Protein AF-A0A098R1D7-F1 (afdb_monomer_lite)

Foldseek 3Di:
DDDPVVVVVLVVDDPVRNVVVCCVCCVVPVVDDPVVPPPLDPVCDVVNLVVVLVVVLVVDDPVVVVVLVVVVVVDPDDSSVVSVVVLVVVLQVLLCPFPDRQDDPPALWGDVVVVLLVVVLVVLCVLLLLLLCQCVVDVVLVVVLLVQLCLVPPVPPPPDLCSQPPPVRLVVQCVVPVDPVSSVVSSVVSVVVVVVVDDVVSVVVSCLQCLLSVLLNLVSPQPSQVLQVQQVDHPVPDPDPDGDPGHIHRCVVCVSSVLSNLSSLVSNLCSVVSAFRDLSSVLSSVQVVVVVVVPDPDDDDHNVCSVVDPPVSSVVSRVSSVVSSVSSVVVCVSSVSVQQVPDPDSRRPDDD

Sequence (352 aa):
MKRSTLDELSLALSPQERTALLEKIRKSLSVHNTDRQEIYHRIQEEGQKKDIVAQEIRKMGFWERFILWIRNIFSTKTQEEIASEILVRRSLRKLRSSSHPVLERDTEFLTTFFAEEVFTLYKKLIVPNEAVLFFWEKPENLRRAVEFVMAGKVPEAKSSLFRFIQFDQLVELYGIHESRTVLKEKILNEVSTYLQTIPNEVFSFIEEGILPLYFMKKLSQFPFTSFFSLFRVDLDDYQEQSVPDFKPVSLAQALEYIEHLAYALYSASKTRECGTVHSELLSFYLVTNTELLLQEEDVPGHPDEIASVPKEQLEALNRAFTQTADHIEGFLTRYRWRTCCGLGTMIPSIDL

Radius of gyration: 26.78 Å; chains: 1; bounding box: 70×51×68 Å

pLDDT: mean 74.02, std 17.51, range [26.42, 94.5]

Structure (mmCIF, N/CA/C/O backbone):
data_AF-A0A098R1D7-F1
#
_entry.id   AF-A0A098R1D7-F1
#
loop_
_atom_site.group_PDB
_atom_site.id
_atom_site.type_symbol
_atom_site.label_atom_id
_atom_site.label_alt_id
_atom_site.label_comp_id
_atom_site.label_asym_id
_atom_site.label_entity_id
_atom_site.label_seq_id
_atom_site.pdbx_PDB_ins_code
_atom_site.Cartn_x
_atom_site.Cartn_y
_atom_site.Cartn_z
_atom_site.occupancy
_atom_site.B_iso_or_equiv
_atom_site.auth_seq_id
_atom_site.auth_comp_id
_atom_site.auth_asym_id
_atom_site.auth_atom_id
_atom_site.pdbx_PDB_model_num
ATOM 1 N N . MET A 1 1 ? -39.102 6.584 8.082 1.00 35.34 1 MET A N 1
ATOM 2 C CA . MET A 1 1 ? -37.825 7.267 7.775 1.00 35.34 1 MET A CA 1
ATOM 3 C C . MET A 1 1 ? -37.425 8.130 8.964 1.00 35.34 1 MET A C 1
ATOM 5 O O . MET A 1 1 ? -37.955 9.223 9.117 1.00 35.34 1 MET A O 1
ATOM 9 N N . LYS A 1 2 ? -36.567 7.617 9.854 1.00 35.06 2 LYS A N 1
ATOM 10 C CA . LYS A 1 2 ? -35.997 8.398 10.961 1.00 35.06 2 LYS A CA 1
ATOM 11 C C . LYS A 1 2 ? -34.799 9.174 10.411 1.00 35.06 2 LYS A C 1
ATOM 13 O O . LYS A 1 2 ? -33.857 8.557 9.929 1.00 35.06 2 LYS A O 1
ATOM 18 N N . ARG A 1 3 ? -34.871 10.506 10.427 1.00 37.03 3 ARG A N 1
ATOM 19 C CA . ARG A 1 3 ? -33.714 11.368 10.152 1.00 37.03 3 ARG A CA 1
ATOM 20 C C . ARG A 1 3 ? -32.700 11.170 11.277 1.00 37.03 3 ARG A C 1
ATOM 22 O O . ARG A 1 3 ? -33.091 11.091 12.440 1.00 37.03 3 ARG A O 1
ATOM 29 N N . SER A 1 4 ? -31.428 11.029 10.923 1.00 42.94 4 SER A N 1
ATOM 30 C CA . SER A 1 4 ? -30.348 10.885 11.896 1.00 42.94 4 SER A CA 1
ATOM 31 C C . SER A 1 4 ? -30.250 12.165 12.728 1.00 42.94 4 SER A C 1
ATOM 33 O O . SER A 1 4 ? -30.222 13.265 12.181 1.00 42.94 4 SER A O 1
ATOM 35 N N . THR A 1 5 ? -30.188 12.040 14.051 1.00 48.84 5 THR A N 1
ATOM 36 C CA . THR A 1 5 ? -30.050 13.158 15.005 1.00 48.84 5 THR A CA 1
ATOM 37 C C . THR A 1 5 ? -28.778 13.986 14.773 1.00 48.84 5 THR A C 1
ATOM 39 O O . THR A 1 5 ? -28.699 15.145 15.177 1.00 48.84 5 THR A O 1
ATOM 42 N N . LEU A 1 6 ? -27.805 13.424 14.051 1.00 39.91 6 LEU A N 1
ATOM 43 C CA . LEU A 1 6 ? -26.604 14.101 13.564 1.00 39.91 6 LEU A CA 1
ATOM 44 C C . LEU A 1 6 ? -26.896 15.127 12.453 1.00 39.91 6 LEU A C 1
ATOM 46 O O . LEU A 1 6 ? -26.270 16.187 12.431 1.00 39.91 6 LEU A O 1
ATOM 50 N N . ASP A 1 7 ? -27.884 14.872 11.588 1.00 44.12 7 ASP A N 1
ATOM 51 C CA . ASP A 1 7 ? -28.288 15.816 10.537 1.00 44.12 7 ASP A CA 1
ATOM 52 C C . ASP A 1 7 ? -28.987 17.041 11.133 1.00 44.12 7 ASP A C 1
ATOM 54 O O . ASP A 1 7 ? -28.731 18.171 10.712 1.00 44.12 7 ASP A O 1
ATOM 58 N N . GLU A 1 8 ? -29.802 16.846 12.172 1.00 51.41 8 GLU A N 1
ATOM 59 C CA . GLU A 1 8 ? -30.455 17.942 12.899 1.00 51.41 8 GLU A CA 1
ATOM 60 C C . GLU A 1 8 ? -29.453 18.787 13.705 1.00 51.41 8 GLU A C 1
ATOM 62 O O . GLU A 1 8 ? -29.604 20.006 13.802 1.00 51.41 8 GLU A O 1
ATOM 67 N N . LEU A 1 9 ? -28.374 18.175 14.207 1.00 44.91 9 LEU A N 1
ATOM 68 C CA . LEU A 1 9 ? -27.268 18.885 14.859 1.00 44.91 9 LEU A CA 1
ATOM 69 C C . LEU A 1 9 ? -26.391 19.657 13.860 1.00 44.91 9 LEU A C 1
ATOM 71 O O . LEU A 1 9 ? -25.915 20.746 14.184 1.00 44.91 9 LEU A O 1
ATOM 75 N N . SER A 1 10 ? -26.236 19.154 12.631 1.00 43.09 10 SER A N 1
ATOM 76 C CA . SER A 1 10 ? -25.489 19.836 11.561 1.00 43.09 10 SER A CA 1
ATOM 77 C C . SER A 1 10 ? -26.173 21.121 11.063 1.00 43.09 10 SER A C 1
ATOM 79 O O . SER A 1 10 ? -25.509 22.043 10.581 1.00 43.09 10 SER A O 1
ATOM 81 N N . LEU A 1 11 ? -27.499 21.203 11.224 1.00 48.66 11 LEU A N 1
ATOM 82 C CA . LEU A 1 11 ? -28.324 22.366 10.885 1.00 48.66 11 LEU A CA 1
ATOM 83 C C . LEU A 1 11 ? -28.317 23.452 11.977 1.00 48.66 11 LEU A C 1
ATOM 85 O O . LEU A 1 11 ? -28.706 24.584 11.704 1.00 48.66 11 LEU A O 1
ATOM 89 N N . ALA A 1 12 ? -27.855 23.134 13.192 1.00 52.59 12 ALA A N 1
ATOM 90 C CA . ALA A 1 12 ? -27.858 24.023 14.361 1.00 52.59 12 ALA A CA 1
ATOM 91 C C . ALA A 1 12 ? -26.485 24.659 14.676 1.00 52.59 12 ALA A C 1
ATOM 93 O O . ALA A 1 12 ? -26.264 25.142 15.794 1.00 52.59 12 ALA A O 1
ATOM 94 N N . LEU A 1 13 ? -25.556 24.614 13.719 1.00 44.59 13 LEU A N 1
ATOM 95 C CA . LEU A 1 13 ? -24.270 25.314 13.745 1.00 44.59 13 LEU A CA 1
ATOM 96 C C . LEU A 1 13 ? -24.412 26.665 13.037 1.00 44.59 13 LEU A C 1
ATOM 98 O O . LEU A 1 13 ? -25.093 26.755 12.012 1.00 44.59 13 LEU A O 1
ATOM 102 N N . SER A 1 14 ? -23.749 27.709 13.543 1.00 61.72 14 SER A N 1
ATOM 103 C CA . SER A 1 14 ? -23.641 28.955 12.779 1.00 61.72 14 SER A CA 1
ATOM 104 C C . SER A 1 14 ? -22.884 28.692 11.464 1.00 61.72 14 SER A C 1
ATOM 106 O O . SER A 1 14 ? -22.051 27.780 11.407 1.00 61.72 14 SER A O 1
ATOM 108 N N . PRO A 1 15 ? -23.130 29.463 10.386 1.00 56.12 15 PRO A N 1
ATOM 109 C CA . PRO A 1 15 ? -22.469 29.236 9.100 1.00 56.12 15 PRO A CA 1
ATOM 110 C C . PRO A 1 15 ? -20.941 29.214 9.225 1.00 56.12 15 PRO A C 1
ATOM 112 O O . PRO A 1 15 ? -20.292 28.395 8.584 1.00 56.12 15 PRO A O 1
ATOM 115 N N . GLN A 1 16 ? -20.391 30.056 10.108 1.00 64.00 16 GLN A N 1
ATOM 116 C CA . GLN A 1 16 ? -18.955 30.183 10.360 1.00 64.00 16 GLN A CA 1
ATOM 117 C C . GLN A 1 16 ? -18.369 28.988 11.123 1.00 64.00 16 GLN A C 1
ATOM 119 O O . GLN A 1 16 ? -17.307 28.487 10.756 1.00 64.00 16 GLN A O 1
ATOM 124 N N . GLU A 1 17 ? -19.059 28.480 12.147 1.00 54.62 17 GLU A N 1
ATOM 125 C CA . GLU A 1 17 ? -18.624 27.282 12.879 1.00 54.62 17 GLU A CA 1
ATOM 126 C C . GLU A 1 17 ? -18.751 26.035 12.012 1.00 54.62 17 GLU A C 1
ATOM 128 O O . GLU A 1 17 ? -17.869 25.183 12.031 1.00 54.62 17 GLU A O 1
ATOM 133 N N . ARG A 1 18 ? -19.800 25.952 11.185 1.00 59.16 18 ARG A N 1
ATOM 134 C CA . ARG A 1 18 ? -19.950 24.882 10.199 1.00 59.16 18 ARG A CA 1
ATOM 135 C C . ARG A 1 18 ? -18.804 24.910 9.194 1.00 59.16 18 ARG A C 1
ATOM 137 O O . ARG A 1 18 ? -18.238 23.858 8.930 1.00 59.16 18 ARG A O 1
ATOM 144 N N . THR A 1 19 ? -18.415 26.079 8.679 1.00 63.84 19 THR A N 1
ATOM 145 C CA . THR A 1 19 ? -17.261 26.190 7.774 1.00 63.84 19 THR A CA 1
ATOM 146 C C . THR A 1 19 ? -15.940 25.906 8.469 1.00 63.84 19 THR A C 1
ATOM 148 O O . THR A 1 19 ? -15.116 25.245 7.863 1.00 63.84 19 THR A O 1
ATOM 151 N N . ALA A 1 20 ? -15.744 26.320 9.724 1.00 64.62 20 ALA A N 1
ATOM 152 C CA . ALA A 1 20 ? -14.497 26.104 10.461 1.00 64.62 20 ALA A CA 1
ATOM 153 C C . ALA A 1 20 ? -14.324 24.647 10.915 1.00 64.62 20 ALA A C 1
ATOM 155 O O . ALA A 1 20 ? -13.214 24.118 10.912 1.00 64.62 20 ALA A O 1
ATOM 156 N N . LEU A 1 21 ? -15.419 23.984 11.293 1.00 54.62 21 LEU A N 1
ATOM 157 C CA . LEU A 1 21 ? -15.432 22.576 11.674 1.00 54.62 21 LEU A CA 1
ATOM 158 C C . LEU A 1 21 ? -15.365 21.692 10.426 1.00 54.62 21 LEU A C 1
ATOM 160 O O . LEU A 1 21 ? -14.608 20.733 10.433 1.00 54.62 21 LEU A O 1
ATOM 164 N N . LEU A 1 22 ? -16.033 22.065 9.325 1.00 54.69 22 LEU A N 1
ATOM 165 C CA . LEU A 1 22 ? -15.813 21.446 8.014 1.00 54.69 22 LEU A CA 1
ATOM 166 C C . LEU A 1 22 ? -14.413 21.723 7.473 1.00 54.69 22 LEU A C 1
ATOM 168 O O . LEU A 1 22 ? -13.873 20.836 6.846 1.00 54.69 22 LEU A O 1
ATOM 172 N N . GLU A 1 23 ? -13.791 22.879 7.708 1.00 56.38 23 GLU A N 1
ATOM 173 C CA . GLU A 1 23 ? -12.394 23.135 7.330 1.00 56.38 23 GLU A CA 1
ATOM 174 C C . GLU A 1 23 ? -11.445 22.310 8.179 1.00 56.38 23 GLU A C 1
ATOM 176 O O . GLU A 1 23 ? -10.547 21.695 7.628 1.00 56.38 23 GLU A O 1
ATOM 181 N N . LYS A 1 24 ? -11.637 22.250 9.502 1.00 60.44 24 LYS A N 1
ATOM 182 C CA . LYS A 1 24 ? -10.823 21.405 10.384 1.00 60.44 24 LYS A CA 1
ATOM 183 C C . LYS A 1 24 ? -10.971 19.940 10.017 1.00 60.44 24 LYS A C 1
ATOM 185 O O . LYS A 1 24 ? -9.955 19.284 9.856 1.00 60.44 24 LYS A O 1
ATOM 190 N N . ILE A 1 25 ? -12.200 19.471 9.811 1.00 51.81 25 ILE A N 1
ATOM 191 C CA . ILE A 1 25 ? -12.498 18.112 9.365 1.00 51.81 25 ILE A CA 1
ATOM 192 C C . ILE A 1 25 ? -11.983 17.887 7.946 1.00 51.81 25 ILE A C 1
ATOM 194 O O . ILE A 1 25 ? -11.443 16.834 7.700 1.00 51.81 25 ILE A O 1
ATOM 198 N N . ARG A 1 26 ? -12.055 18.839 7.014 1.00 43.56 26 ARG A N 1
ATOM 199 C CA . ARG A 1 26 ? -11.522 18.709 5.640 1.00 43.56 26 ARG A CA 1
ATOM 200 C C . ARG A 1 26 ? -9.999 18.837 5.581 1.00 43.56 26 ARG A C 1
ATOM 202 O O . ARG A 1 26 ? -9.397 18.338 4.644 1.00 43.56 26 ARG A O 1
ATOM 209 N N . LYS A 1 27 ? -9.379 19.482 6.569 1.00 51.72 27 LYS A N 1
ATOM 210 C CA . LYS A 1 27 ? -7.926 19.623 6.749 1.00 51.72 27 LYS A CA 1
ATOM 211 C C . LYS A 1 27 ? -7.335 18.453 7.543 1.00 51.72 27 LYS A C 1
ATOM 213 O O . LYS A 1 27 ? -6.164 18.153 7.364 1.00 51.72 27 LYS A O 1
ATOM 218 N N . SER A 1 28 ? -8.131 17.781 8.380 1.00 41.94 28 SER A N 1
ATOM 219 C CA . SER A 1 28 ? -7.763 16.533 9.068 1.00 41.94 28 SER A CA 1
ATOM 220 C C . SER A 1 28 ? -8.208 15.274 8.306 1.00 41.94 28 SER A C 1
ATOM 222 O O . SER A 1 28 ? -7.571 14.237 8.418 1.00 41.94 28 SER A O 1
ATOM 224 N N . LEU A 1 29 ? -9.260 15.375 7.489 1.00 39.56 29 LEU A N 1
ATOM 225 C CA . LEU A 1 29 ? -9.753 14.410 6.497 1.00 39.56 29 LEU A CA 1
ATOM 226 C C . LEU A 1 29 ? -9.516 14.930 5.074 1.00 39.56 29 LEU A C 1
ATOM 228 O O . LEU A 1 29 ? -10.331 14.676 4.187 1.00 39.56 29 LEU A O 1
ATOM 232 N N . SER A 1 30 ? -8.390 15.591 4.783 1.00 38.91 30 SER A N 1
ATOM 233 C CA . SER A 1 30 ? -7.908 15.725 3.392 1.00 38.91 30 SER A CA 1
ATOM 234 C C . SER A 1 30 ? -7.402 14.368 2.872 1.00 38.91 30 SER A C 1
ATOM 236 O O . SER A 1 30 ? -6.298 14.223 2.363 1.00 38.91 30 SER A O 1
ATOM 238 N N . VAL A 1 31 ? -8.247 13.366 3.072 1.00 45.97 31 VAL A N 1
ATOM 239 C CA . VAL A 1 31 ? -8.320 12.034 2.518 1.00 45.97 31 VAL A CA 1
ATOM 240 C C . VAL A 1 31 ? -9.801 11.872 2.156 1.00 45.97 31 VAL A C 1
ATOM 242 O O . VAL A 1 31 ? -10.480 11.022 2.717 1.00 45.97 31 VAL A O 1
ATOM 245 N N . HIS A 1 32 ? -10.350 12.716 1.273 1.00 35.00 32 HIS A N 1
ATOM 246 C CA . HIS A 1 32 ? -11.556 12.326 0.540 1.00 35.00 32 HIS A CA 1
ATOM 247 C C . HIS A 1 32 ? -11.737 13.024 -0.817 1.00 35.00 32 HIS A C 1
ATOM 249 O O . HIS A 1 32 ? -11.982 14.223 -0.915 1.00 35.00 32 HIS A O 1
ATOM 255 N N . ASN A 1 33 ? -11.708 12.157 -1.834 1.00 33.75 33 ASN A N 1
ATOM 256 C CA . ASN A 1 33 ? -12.596 12.123 -2.998 1.00 33.75 33 ASN A CA 1
ATOM 257 C C . ASN A 1 33 ? -12.308 12.964 -4.245 1.00 33.75 33 ASN A C 1
ATOM 259 O O . ASN A 1 33 ? -13.169 13.043 -5.118 1.00 33.75 33 ASN A O 1
ATOM 263 N N . THR A 1 34 ? -11.058 13.375 -4.441 1.00 32.19 34 THR A N 1
ATOM 264 C CA . THR A 1 34 ? -10.493 13.565 -5.798 1.00 32.19 34 THR A CA 1
ATOM 265 C C . THR A 1 34 ? -9.340 12.596 -6.114 1.00 32.19 34 THR A C 1
ATOM 267 O O . THR A 1 34 ? -8.694 12.662 -7.161 1.00 32.19 34 THR A O 1
ATOM 270 N N . ASP A 1 35 ? -9.109 11.618 -5.237 1.00 38.84 35 ASP A N 1
ATOM 271 C CA . ASP A 1 35 ? -7.929 10.743 -5.258 1.00 38.84 35 ASP A CA 1
ATOM 272 C C . ASP A 1 35 ? -7.936 9.672 -6.365 1.00 38.84 35 ASP A C 1
ATOM 274 O O . ASP A 1 35 ? -7.005 8.874 -6.449 1.00 38.84 35 ASP A O 1
ATOM 278 N N . ARG A 1 36 ? -8.938 9.666 -7.257 1.00 36.91 36 ARG A N 1
ATOM 279 C CA . ARG A 1 36 ? -8.835 8.906 -8.513 1.00 36.91 36 ARG A CA 1
ATOM 280 C C . ARG A 1 36 ? -7.938 9.592 -9.549 1.00 36.91 36 ARG A C 1
ATOM 282 O O . ARG A 1 36 ? -7.540 8.914 -10.488 1.00 36.91 36 ARG A O 1
ATOM 289 N N . GLN A 1 37 ? -7.582 10.874 -9.381 1.00 38.78 37 GLN A N 1
ATOM 290 C CA . GLN A 1 37 ? -6.696 11.589 -10.319 1.00 38.78 37 GLN A CA 1
ATOM 291 C C . GLN A 1 37 ? -5.717 12.611 -9.685 1.00 38.78 37 GLN A C 1
ATOM 293 O O . GLN A 1 37 ? -4.806 13.056 -10.376 1.00 38.78 37 GLN A O 1
ATOM 298 N N . GLU A 1 38 ? -5.808 12.965 -8.394 1.00 35.50 38 GLU A N 1
ATOM 299 C CA . GLU A 1 38 ? -5.085 14.149 -7.860 1.00 35.50 38 GLU A CA 1
ATOM 300 C C . GLU A 1 38 ? -3.666 13.957 -7.280 1.00 35.50 38 GLU A C 1
ATOM 302 O O . GLU A 1 38 ? -3.068 14.933 -6.832 1.00 35.50 38 GLU A O 1
ATOM 307 N N . ILE A 1 39 ? -3.049 12.772 -7.354 1.00 39.81 39 ILE A N 1
ATOM 308 C CA . ILE A 1 39 ? -1.605 12.635 -7.031 1.00 39.81 39 ILE A CA 1
ATOM 309 C C . ILE A 1 39 ? -0.748 12.370 -8.279 1.00 39.81 39 ILE A C 1
ATOM 311 O O . ILE A 1 39 ? 0.458 12.609 -8.261 1.00 39.81 39 ILE A O 1
ATOM 315 N N . TYR A 1 40 ? -1.351 11.953 -9.396 1.00 46.06 40 TYR A N 1
ATOM 316 C CA . TYR A 1 40 ? -0.589 11.328 -10.487 1.00 46.06 40 TYR A CA 1
ATOM 317 C C . TYR A 1 40 ? -0.224 12.244 -11.643 1.00 46.06 40 TYR A C 1
ATOM 319 O O . TYR A 1 40 ? 0.681 11.933 -12.405 1.00 46.06 40 TYR A O 1
ATOM 327 N N . HIS A 1 41 ? -0.791 13.440 -11.683 1.00 39.12 41 HIS A N 1
ATOM 328 C CA . HIS A 1 41 ? -0.224 14.562 -12.406 1.00 39.12 41 HIS A CA 1
ATOM 329 C C . HIS A 1 41 ? -0.414 15.796 -11.527 1.00 39.12 41 HIS A C 1
ATOM 331 O O . HIS A 1 41 ? -1.397 16.525 -11.658 1.00 39.12 41 HIS A O 1
ATOM 337 N N . ARG A 1 42 ? 0.596 16.152 -10.720 1.00 42.31 42 ARG A N 1
ATOM 338 C CA . ARG A 1 42 ? 0.933 17.576 -10.736 1.00 42.31 42 ARG A CA 1
ATOM 339 C C . ARG A 1 42 ? 1.364 17.786 -12.178 1.00 42.31 42 ARG A C 1
ATOM 341 O O . ARG A 1 42 ? 2.495 17.450 -12.520 1.00 42.31 42 ARG A O 1
ATOM 348 N N . ILE A 1 43 ? 0.436 18.208 -13.043 1.00 41.53 43 ILE A N 1
ATOM 349 C CA . ILE A 1 43 ? 0.776 18.844 -14.310 1.00 41.53 43 ILE A CA 1
ATOM 350 C C . ILE A 1 43 ? 1.722 19.942 -13.853 1.00 41.53 43 ILE A C 1
ATOM 352 O O . ILE A 1 43 ? 1.281 20.952 -13.312 1.00 41.53 43 ILE A O 1
ATOM 356 N N . GLN A 1 44 ? 3.026 19.661 -13.867 1.00 47.84 44 GLN A N 1
ATOM 357 C CA . GLN A 1 44 ? 4.013 20.649 -13.498 1.00 47.84 44 GLN A CA 1
ATOM 358 C C . GLN A 1 44 ? 3.764 21.744 -14.514 1.00 47.84 44 GLN A C 1
ATOM 360 O O . GLN A 1 44 ? 3.976 21.521 -15.712 1.00 47.84 44 GLN A O 1
ATOM 365 N N . GLU A 1 45 ? 3.228 22.872 -14.045 1.00 50.75 45 GLU A N 1
ATOM 366 C CA . GLU A 1 45 ? 3.166 24.088 -14.837 1.00 50.75 45 GLU A CA 1
ATOM 367 C C . GLU A 1 45 ? 4.524 24.237 -15.518 1.00 50.75 45 GLU A C 1
ATOM 369 O O . GLU A 1 45 ? 5.556 23.943 -14.904 1.00 50.75 45 GLU A O 1
ATOM 374 N N . GLU A 1 46 ? 4.547 24.645 -16.786 1.00 55.56 46 GLU A N 1
ATOM 375 C CA . GLU A 1 46 ? 5.798 24.725 -17.548 1.00 55.56 46 GLU A CA 1
ATOM 376 C C . GLU A 1 46 ? 6.891 25.494 -16.784 1.00 55.56 46 GLU A C 1
ATOM 378 O O . GLU A 1 46 ? 8.060 25.136 -16.877 1.00 55.56 46 GLU A O 1
ATOM 383 N N . GLY A 1 47 ? 6.516 26.465 -15.940 1.00 58.16 47 GLY A N 1
ATOM 384 C CA . GLY A 1 47 ? 7.427 27.148 -15.015 1.00 58.16 47 GLY A CA 1
ATOM 385 C C . GLY A 1 47 ? 8.134 26.227 -14.008 1.00 58.16 47 GLY A C 1
ATOM 386 O O . GLY A 1 47 ? 9.349 26.307 -13.866 1.00 58.16 47 GLY A O 1
ATOM 387 N N . GLN A 1 48 ? 7.426 25.288 -13.373 1.00 57.00 48 GLN A N 1
ATOM 388 C CA . GLN A 1 48 ? 8.026 24.347 -12.415 1.00 57.00 48 GLN A CA 1
ATOM 389 C C . GLN A 1 48 ? 8.966 23.348 -13.102 1.00 57.00 48 GLN A C 1
ATOM 391 O O . GLN A 1 48 ? 10.001 22.994 -12.538 1.00 57.00 48 GLN A O 1
ATOM 396 N N . LYS A 1 49 ? 8.654 22.929 -14.339 1.00 61.22 49 LYS A N 1
ATOM 397 C CA . LYS A 1 49 ? 9.564 22.095 -15.147 1.00 61.22 49 LYS A CA 1
ATOM 398 C C . LYS A 1 49 ? 10.878 22.823 -15.412 1.00 61.22 49 LYS A C 1
ATOM 400 O O . LYS A 1 49 ? 11.947 22.238 -15.250 1.00 61.22 49 LYS A O 1
ATOM 405 N N . LYS A 1 50 ? 10.800 24.106 -15.774 1.00 66.38 50 LYS A N 1
ATOM 406 C CA . LYS A 1 50 ? 11.975 24.952 -16.017 1.00 66.38 50 LYS A CA 1
ATOM 407 C C . LYS A 1 50 ? 12.815 25.131 -14.765 1.00 66.38 50 LYS A C 1
ATOM 409 O O . LYS A 1 50 ? 14.032 24.990 -14.839 1.00 66.38 50 LYS A O 1
ATOM 414 N N . ASP A 1 51 ? 12.182 25.347 -13.617 1.00 72.94 51 ASP A N 1
ATOM 415 C CA . ASP A 1 51 ? 12.887 25.486 -12.342 1.00 72.94 51 ASP A CA 1
ATOM 416 C C . ASP A 1 51 ? 13.622 24.201 -11.945 1.00 72.94 51 ASP A C 1
ATOM 418 O O . ASP A 1 51 ? 14.778 24.258 -11.523 1.00 72.94 51 ASP A O 1
ATOM 422 N N . ILE A 1 52 ? 13.002 23.035 -12.144 1.00 65.94 52 ILE A N 1
ATOM 423 C CA . ILE A 1 52 ? 13.625 21.731 -11.872 1.00 65.94 52 ILE A CA 1
ATOM 424 C C . ILE A 1 52 ? 14.803 21.488 -12.817 1.00 65.94 52 ILE A C 1
ATOM 426 O O . ILE A 1 52 ? 15.899 21.147 -12.371 1.00 65.94 52 ILE A O 1
ATOM 430 N N . VAL A 1 53 ? 14.614 21.718 -14.118 1.00 69.19 53 VAL A N 1
ATOM 431 C CA . VAL A 1 53 ? 15.686 21.576 -15.113 1.00 69.19 53 VAL A CA 1
ATOM 432 C C . VAL A 1 53 ? 16.831 22.545 -14.806 1.00 69.19 53 VAL A C 1
ATOM 434 O O . VAL A 1 53 ? 17.997 22.154 -14.857 1.00 69.19 53 VAL A O 1
ATOM 437 N N . ALA A 1 54 ? 16.531 23.782 -14.411 1.00 75.25 54 ALA A N 1
ATOM 438 C CA . ALA A 1 54 ? 17.532 24.773 -14.034 1.00 75.25 54 ALA A CA 1
ATOM 439 C C . ALA A 1 54 ? 18.304 24.374 -12.766 1.00 75.25 54 ALA A C 1
ATOM 441 O O . ALA A 1 54 ? 19.528 24.524 -12.723 1.00 75.25 54 ALA A O 1
ATOM 442 N N . GLN A 1 55 ? 17.623 23.849 -11.744 1.00 78.31 55 GLN A N 1
ATOM 443 C CA . GLN A 1 55 ? 18.269 23.320 -10.540 1.00 78.31 55 GLN A CA 1
ATOM 444 C C . GLN A 1 55 ? 19.186 22.139 -10.868 1.00 78.31 55 GLN A C 1
ATOM 446 O O . GLN A 1 55 ? 20.315 22.083 -10.380 1.00 78.31 55 GLN A O 1
ATOM 451 N N . GLU A 1 56 ? 18.761 21.248 -11.756 1.00 70.75 56 GLU A N 1
ATOM 452 C CA . GLU A 1 56 ? 19.553 20.080 -12.121 1.00 70.75 56 GLU A CA 1
ATOM 453 C C . GLU A 1 56 ? 20.756 20.449 -13.009 1.00 70.75 56 GLU A C 1
ATOM 455 O O . GLU A 1 56 ? 21.861 19.951 -12.794 1.00 70.75 56 GLU A O 1
ATOM 460 N N . ILE A 1 57 ? 20.618 21.422 -13.923 1.00 74.94 57 ILE A N 1
ATOM 461 C CA . ILE A 1 57 ? 21.752 22.012 -14.668 1.00 74.94 57 ILE A CA 1
ATOM 462 C C . ILE A 1 57 ? 22.787 22.617 -13.701 1.00 74.94 57 ILE A C 1
ATOM 464 O O . ILE A 1 57 ? 23.999 22.526 -13.934 1.00 74.94 57 ILE A O 1
ATOM 468 N N . ARG A 1 58 ? 22.342 23.210 -12.583 1.00 77.50 58 ARG A N 1
ATOM 469 C CA . ARG A 1 58 ? 23.247 23.718 -11.537 1.00 77.50 58 ARG A CA 1
ATOM 470 C C . ARG A 1 58 ? 23.960 22.599 -10.779 1.00 77.50 58 ARG A C 1
ATOM 472 O O . ARG A 1 58 ? 25.072 22.828 -10.315 1.00 77.50 58 ARG A O 1
ATOM 479 N N . LYS A 1 59 ? 23.397 21.397 -10.700 1.00 77.69 59 LYS A N 1
ATOM 480 C CA . LYS A 1 59 ? 24.071 20.232 -10.107 1.00 77.69 59 LYS A CA 1
ATOM 481 C C . LYS A 1 59 ? 25.013 19.512 -11.082 1.00 77.69 59 LYS A C 1
ATOM 483 O O . LYS A 1 59 ? 25.896 18.785 -10.642 1.00 77.69 59 LYS A O 1
ATOM 488 N N . MET A 1 60 ? 24.877 19.731 -12.394 1.00 77.19 60 MET A N 1
ATOM 489 C CA . MET A 1 60 ? 25.743 19.102 -13.401 1.00 77.19 60 MET A CA 1
ATOM 490 C C . MET A 1 60 ? 27.214 19.510 -13.267 1.00 77.19 60 MET A C 1
ATOM 492 O O . MET A 1 60 ? 27.541 20.682 -13.047 1.00 77.19 60 MET A O 1
ATOM 496 N N . GLY A 1 61 ? 28.102 18.535 -13.480 1.00 80.88 61 GLY A N 1
ATOM 497 C CA . GLY A 1 61 ? 29.547 18.746 -13.479 1.00 80.88 61 GLY A CA 1
ATOM 498 C C . GLY A 1 61 ? 30.016 19.613 -14.653 1.00 80.88 61 GLY A C 1
ATOM 499 O O . GLY A 1 61 ? 29.325 19.765 -15.663 1.00 80.88 61 GLY A O 1
ATOM 500 N N . PHE A 1 62 ? 31.229 20.162 -14.545 1.00 78.94 62 PHE A N 1
ATOM 501 C CA . PHE A 1 62 ? 31.806 21.075 -15.543 1.00 78.94 62 PHE A CA 1
ATOM 502 C C . PHE A 1 62 ? 31.763 20.514 -16.978 1.00 78.94 62 PHE A C 1
ATOM 504 O O . PHE A 1 62 ? 31.358 21.209 -17.909 1.00 78.94 62 PHE A O 1
ATOM 511 N N . TRP A 1 63 ? 32.089 19.230 -17.149 1.00 79.44 63 TRP A N 1
ATOM 512 C CA . TRP A 1 63 ? 32.077 18.549 -18.449 1.00 79.44 63 TRP A CA 1
ATOM 513 C C . TRP A 1 63 ? 30.688 18.429 -19.080 1.00 79.44 63 TRP A C 1
ATOM 515 O O . TRP A 1 63 ? 30.538 18.500 -20.295 1.00 79.44 63 TRP A O 1
ATOM 525 N N . GLU A 1 64 ? 29.653 18.272 -18.269 1.00 75.62 64 GLU A N 1
ATOM 526 C CA . GLU A 1 64 ? 28.286 18.074 -18.751 1.00 75.62 64 GLU A CA 1
ATOM 527 C C . GLU A 1 64 ? 27.672 19.400 -19.187 1.00 75.62 64 GLU A C 1
ATOM 529 O O . GLU A 1 64 ? 27.015 19.472 -20.226 1.00 75.62 64 GLU A O 1
ATOM 534 N N . ARG A 1 65 ? 27.992 20.477 -18.460 1.00 80.06 65 ARG A N 1
ATOM 535 C CA . ARG A 1 65 ? 27.697 21.849 -18.884 1.00 80.06 65 ARG A CA 1
ATOM 536 C C . ARG A 1 65 ? 28.437 22.220 -20.167 1.00 80.06 65 ARG A C 1
ATOM 538 O O . ARG A 1 65 ? 27.861 22.878 -21.027 1.00 80.06 65 ARG A O 1
ATOM 545 N N . PHE A 1 66 ? 29.678 21.761 -20.327 1.00 78.94 66 PHE A N 1
ATOM 546 C CA . PHE A 1 66 ? 30.445 21.955 -21.557 1.00 78.94 66 PHE A CA 1
ATOM 547 C C . PHE A 1 66 ? 29.806 21.233 -22.757 1.00 78.94 66 PHE A C 1
ATOM 549 O O . PHE A 1 66 ? 29.637 21.832 -23.817 1.00 78.94 66 PHE A O 1
ATOM 556 N N . ILE A 1 67 ? 29.356 19.985 -22.585 1.00 79.94 67 ILE A N 1
ATOM 557 C CA . ILE A 1 67 ? 28.618 19.241 -23.624 1.00 79.94 67 ILE A CA 1
ATOM 558 C C . ILE A 1 67 ? 27.280 19.917 -23.957 1.00 79.94 67 ILE A C 1
ATOM 560 O O . ILE A 1 67 ? 26.916 19.991 -25.132 1.00 79.94 67 ILE A O 1
ATOM 564 N N . LEU A 1 68 ? 26.554 20.422 -22.952 1.00 79.88 68 LEU A N 1
ATOM 565 C CA . LEU A 1 68 ? 25.335 21.212 -23.156 1.00 79.88 68 LEU A CA 1
ATOM 566 C C . LEU A 1 68 ? 25.607 22.464 -23.992 1.00 79.88 68 LEU A C 1
ATOM 568 O O . LEU A 1 68 ? 24.887 22.716 -24.953 1.00 79.88 68 LEU A O 1
ATOM 572 N N . TRP A 1 69 ? 26.663 23.208 -23.661 1.00 79.56 69 TRP A N 1
ATOM 573 C CA . TRP A 1 69 ? 27.071 24.404 -24.396 1.00 79.56 69 TRP A CA 1
ATOM 574 C C . TRP A 1 69 ? 27.411 24.089 -25.859 1.00 79.56 69 TRP A C 1
ATOM 576 O O . TRP A 1 69 ? 26.889 24.750 -26.754 1.00 79.56 69 TRP A O 1
ATOM 586 N N . ILE A 1 70 ? 28.185 23.028 -26.119 1.00 79.00 70 ILE A N 1
ATOM 587 C CA . ILE A 1 70 ? 28.489 22.577 -27.487 1.00 79.00 70 ILE A CA 1
ATOM 588 C C . ILE A 1 70 ? 27.204 22.204 -28.231 1.00 79.00 70 ILE A C 1
ATOM 590 O O . ILE A 1 70 ? 26.967 22.698 -29.329 1.00 79.00 70 ILE A O 1
ATOM 594 N N . ARG A 1 71 ? 26.345 21.350 -27.657 1.00 79.44 71 ARG A N 1
ATOM 595 C CA . ARG A 1 71 ? 25.117 20.908 -28.343 1.00 79.44 71 ARG A CA 1
ATOM 596 C C . ARG A 1 71 ? 24.153 22.063 -28.604 1.00 79.44 71 ARG A C 1
ATOM 598 O O . ARG A 1 71 ? 23.492 22.034 -29.632 1.00 79.44 71 ARG A O 1
ATOM 605 N N . ASN A 1 72 ? 24.108 23.073 -27.736 1.00 81.12 72 ASN A N 1
ATOM 606 C CA . ASN A 1 72 ? 23.298 24.276 -27.935 1.00 81.12 72 ASN A CA 1
ATOM 607 C C . ASN A 1 72 ? 23.781 25.127 -29.124 1.00 81.12 72 ASN A C 1
ATOM 609 O O . ASN A 1 72 ? 22.973 25.743 -29.802 1.00 81.12 72 ASN A O 1
ATOM 613 N N . ILE A 1 73 ? 25.085 25.132 -29.422 1.00 82.38 73 ILE A N 1
ATOM 614 C CA . ILE A 1 73 ? 25.638 25.851 -30.586 1.00 82.38 73 ILE A CA 1
ATOM 615 C C . ILE A 1 73 ? 25.270 25.161 -31.908 1.00 82.38 73 ILE A C 1
ATOM 617 O O . ILE A 1 73 ? 25.089 25.825 -32.925 1.00 82.38 73 ILE A O 1
ATOM 621 N N . PHE A 1 74 ? 25.147 23.832 -31.900 1.00 77.62 74 PHE A N 1
ATOM 622 C CA . PHE A 1 74 ? 24.877 23.028 -33.099 1.00 77.62 74 PHE A CA 1
ATOM 623 C C . PHE A 1 74 ? 23.408 22.597 -33.252 1.00 77.62 74 PHE A C 1
ATOM 625 O O . PHE A 1 74 ? 23.085 21.862 -34.184 1.00 77.62 74 PHE A O 1
ATOM 632 N N . SER A 1 75 ? 22.517 23.015 -32.351 1.00 74.31 75 SER A N 1
ATOM 633 C CA . SER A 1 75 ? 21.116 22.589 -32.317 1.00 74.31 75 SER A CA 1
ATOM 634 C C . SER A 1 75 ? 20.184 23.795 -32.318 1.00 74.31 75 SER A C 1
ATOM 636 O O . SER A 1 75 ? 20.458 24.799 -31.675 1.00 74.31 75 SER A O 1
ATOM 638 N N . THR A 1 76 ? 19.044 23.679 -32.994 1.00 78.00 76 THR A N 1
ATOM 639 C CA . THR A 1 76 ? 17.942 24.657 -32.936 1.00 78.00 76 THR A CA 1
ATOM 640 C C . THR A 1 76 ? 17.036 24.474 -31.714 1.00 78.00 76 THR A C 1
ATOM 642 O O . THR A 1 76 ? 16.116 25.261 -31.510 1.00 78.00 76 THR A O 1
ATOM 645 N N . LYS A 1 77 ? 17.278 23.430 -30.912 1.00 78.62 77 LYS A N 1
ATOM 646 C CA . LYS A 1 77 ? 16.539 23.138 -29.675 1.00 78.62 77 LYS A CA 1
ATOM 647 C C . LYS A 1 77 ? 16.905 24.107 -28.556 1.00 78.62 77 LYS A C 1
ATOM 649 O O . LYS A 1 77 ? 18.048 24.548 -28.465 1.00 78.62 77 LYS A O 1
ATOM 654 N N . THR A 1 78 ? 15.963 24.361 -27.653 1.00 79.19 78 THR A N 1
ATOM 655 C CA . THR A 1 78 ? 16.226 25.164 -26.453 1.00 79.19 78 THR A CA 1
ATOM 656 C C . THR A 1 78 ? 17.185 24.444 -25.494 1.00 79.19 78 THR A C 1
ATOM 658 O O . THR A 1 78 ? 17.255 23.213 -25.447 1.00 79.19 78 THR A O 1
ATOM 661 N N . GLN A 1 79 ? 17.931 25.204 -24.685 1.00 75.69 79 GLN A N 1
ATOM 662 C CA . GLN A 1 79 ? 18.845 24.639 -23.681 1.00 75.69 79 GLN A CA 1
ATOM 663 C C . GLN A 1 79 ? 18.120 23.698 -22.697 1.00 75.69 79 GLN A C 1
ATOM 665 O O . GLN A 1 79 ? 18.696 22.703 -22.254 1.00 75.69 79 GLN A O 1
ATOM 670 N N . GLU A 1 80 ? 16.855 23.989 -22.391 1.00 72.56 80 GLU A N 1
ATOM 671 C CA . GLU A 1 80 ? 15.987 23.187 -21.523 1.00 72.56 80 GLU A CA 1
ATOM 672 C C . GLU A 1 80 ? 15.664 21.821 -22.145 1.00 72.56 80 GLU A C 1
ATOM 674 O O . GLU A 1 80 ? 15.794 20.793 -21.479 1.00 72.56 80 GLU A O 1
ATOM 679 N N . GLU A 1 81 ? 15.337 21.779 -23.439 1.00 73.31 81 GLU A N 1
ATOM 680 C CA . GLU A 1 81 ? 15.094 20.527 -24.165 1.00 73.31 81 GLU A CA 1
ATOM 681 C C . GLU A 1 81 ? 16.343 19.643 -24.198 1.00 73.31 81 GLU A C 1
ATOM 683 O O . GLU A 1 81 ? 16.271 18.445 -23.919 1.00 73.31 81 GLU A O 1
ATOM 688 N N . ILE A 1 82 ? 17.511 20.223 -24.486 1.00 74.62 82 ILE A N 1
ATOM 689 C CA . ILE A 1 82 ? 18.771 19.467 -24.533 1.00 74.62 82 ILE A CA 1
ATOM 690 C C . ILE A 1 82 ? 19.127 18.941 -23.134 1.00 74.62 82 ILE A C 1
ATOM 692 O O . ILE A 1 82 ? 19.565 17.795 -23.000 1.00 74.62 82 ILE A O 1
ATOM 696 N N . ALA A 1 83 ? 18.910 19.740 -22.085 1.00 73.19 83 ALA A N 1
ATOM 697 C CA . ALA A 1 83 ? 19.101 19.307 -20.705 1.00 73.19 83 ALA A CA 1
ATOM 698 C C . ALA A 1 83 ? 18.154 18.163 -20.330 1.00 73.19 83 ALA A C 1
ATOM 700 O O . ALA A 1 83 ? 18.614 17.158 -19.788 1.00 73.19 83 ALA A O 1
ATOM 701 N N . SER A 1 84 ? 16.873 18.258 -20.691 1.00 71.56 84 SER A N 1
ATOM 702 C CA . SER A 1 84 ? 15.904 17.183 -20.460 1.00 71.56 84 SER A CA 1
ATOM 703 C C . SER A 1 84 ? 16.321 15.875 -21.151 1.00 71.56 84 SER A C 1
ATOM 705 O O . SER A 1 84 ? 16.326 14.824 -20.514 1.00 71.56 84 SER A O 1
ATOM 707 N N . GLU A 1 85 ? 16.806 15.931 -22.399 1.00 74.62 85 GLU A N 1
ATOM 708 C CA . GLU A 1 85 ? 17.282 14.756 -23.147 1.00 74.62 85 GLU A CA 1
ATOM 709 C C . GLU A 1 85 ? 18.478 14.086 -22.444 1.00 74.62 85 GLU A C 1
ATOM 711 O O . GLU A 1 85 ? 18.563 12.857 -22.359 1.00 74.62 85 GLU A O 1
ATOM 716 N N . ILE A 1 86 ? 19.408 14.884 -21.907 1.00 72.56 86 ILE A N 1
ATOM 717 C CA . ILE A 1 86 ? 20.567 14.378 -21.159 1.00 72.56 86 ILE A CA 1
ATOM 718 C C . ILE A 1 86 ? 20.133 13.745 -19.832 1.00 72.56 86 ILE A C 1
ATOM 720 O O . ILE A 1 86 ? 20.626 12.667 -19.489 1.00 72.56 86 ILE A O 1
ATOM 724 N N . LEU A 1 87 ? 19.209 14.376 -19.105 1.00 73.50 87 LEU A N 1
ATOM 725 C CA . LEU A 1 87 ? 18.692 13.868 -17.832 1.00 73.50 87 LEU A CA 1
ATOM 726 C C . LEU A 1 87 ? 17.922 12.559 -18.005 1.00 73.50 87 LEU A C 1
ATOM 728 O O . LEU A 1 87 ? 18.165 11.604 -17.261 1.00 73.50 87 LEU A O 1
ATOM 732 N N . VAL A 1 88 ? 17.076 12.471 -19.034 1.00 71.69 88 VAL A N 1
ATOM 733 C CA . VAL A 1 88 ? 16.377 11.235 -19.403 1.00 71.69 88 VAL A CA 1
ATOM 734 C C . VAL A 1 88 ? 17.393 10.147 -19.738 1.00 71.69 88 VAL A C 1
ATOM 736 O O . VAL A 1 88 ? 17.365 9.076 -19.137 1.00 71.69 88 VAL A O 1
ATOM 739 N N . ARG A 1 89 ? 18.378 10.422 -20.605 1.00 73.12 89 ARG A N 1
ATOM 740 C CA . ARG A 1 89 ? 19.413 9.431 -20.956 1.00 73.12 89 ARG A CA 1
ATOM 741 C C . ARG A 1 89 ? 20.244 8.978 -19.763 1.00 73.12 89 ARG A C 1
ATOM 743 O O . ARG A 1 89 ? 20.598 7.801 -19.689 1.00 73.12 89 ARG A O 1
ATOM 750 N N . ARG A 1 90 ? 20.577 9.876 -18.833 1.00 72.88 90 ARG A N 1
ATOM 751 C CA . ARG A 1 90 ? 21.283 9.512 -17.598 1.00 72.88 90 ARG A CA 1
ATOM 752 C C . ARG A 1 90 ? 20.425 8.584 -16.742 1.00 72.88 90 ARG A C 1
ATOM 754 O O . ARG A 1 90 ? 20.934 7.567 -16.275 1.00 72.88 90 ARG A O 1
ATOM 761 N N . SER A 1 91 ? 19.150 8.914 -16.569 1.00 69.12 91 SER A N 1
ATOM 762 C CA . SER A 1 91 ? 18.201 8.111 -15.793 1.00 69.12 91 SER A CA 1
ATOM 763 C C . SER A 1 91 ? 18.019 6.723 -16.412 1.00 69.12 91 SER A C 1
ATOM 765 O O . SER A 1 91 ? 18.185 5.718 -15.723 1.00 69.12 91 SER A O 1
ATOM 767 N N . LEU A 1 92 ? 17.843 6.646 -17.735 1.00 68.00 92 LEU A N 1
ATOM 768 C CA . LEU A 1 92 ? 17.788 5.383 -18.478 1.00 68.00 92 LEU A CA 1
ATOM 769 C C . LEU A 1 92 ? 19.079 4.573 -18.340 1.00 68.00 92 LEU A C 1
ATOM 771 O O . LEU A 1 92 ? 19.033 3.363 -18.135 1.00 68.00 92 LEU A O 1
ATOM 775 N N . ARG A 1 93 ? 20.250 5.219 -18.407 1.00 70.25 93 ARG A N 1
ATOM 776 C CA . ARG A 1 93 ? 21.537 4.533 -18.229 1.00 70.25 93 ARG A CA 1
ATOM 777 C C . ARG A 1 93 ? 21.658 3.928 -16.830 1.00 70.25 93 ARG A C 1
ATOM 779 O O . ARG A 1 93 ? 22.147 2.809 -16.712 1.00 70.25 93 ARG A O 1
ATOM 786 N N . LYS A 1 94 ? 21.180 4.625 -15.794 1.00 68.94 94 LYS A N 1
ATOM 787 C CA . LYS A 1 94 ? 21.136 4.093 -14.424 1.00 68.94 94 LYS A CA 1
ATOM 788 C C . LYS A 1 94 ? 20.219 2.877 -14.324 1.00 68.94 94 LYS A C 1
ATOM 790 O O . LYS A 1 94 ? 20.665 1.848 -13.821 1.00 68.94 94 LYS A O 1
ATOM 795 N N . LEU A 1 95 ? 19.007 2.969 -14.875 1.00 67.19 95 LEU A N 1
ATOM 796 C CA . LEU A 1 95 ? 18.048 1.859 -14.925 1.00 67.19 95 LEU A CA 1
ATOM 797 C C . LEU A 1 95 ? 18.611 0.634 -15.667 1.00 67.19 95 LEU A C 1
ATOM 799 O O . LEU A 1 95 ? 18.433 -0.491 -15.210 1.00 67.19 95 LEU A O 1
ATOM 803 N N . ARG A 1 96 ? 19.360 0.849 -16.758 1.00 68.00 96 ARG A N 1
ATOM 804 C CA . ARG A 1 96 ? 20.044 -0.216 -17.518 1.00 68.00 96 ARG A CA 1
ATOM 805 C C . ARG A 1 96 ? 21.240 -0.829 -16.786 1.00 68.00 96 ARG A C 1
ATOM 807 O O . ARG A 1 96 ? 21.545 -1.993 -17.000 1.00 68.00 96 ARG A O 1
ATOM 814 N N . SER A 1 97 ? 21.940 -0.051 -15.960 1.00 67.06 97 SER A N 1
ATOM 815 C CA . SER A 1 97 ? 23.120 -0.507 -15.204 1.00 67.06 97 SER A CA 1
ATOM 816 C C . SER A 1 97 ? 22.792 -1.225 -13.888 1.00 67.06 97 SER A C 1
ATOM 818 O O . SER A 1 97 ? 23.707 -1.630 -13.171 1.00 67.06 97 SER A O 1
ATOM 820 N N . SER A 1 98 ? 21.507 -1.349 -13.542 1.00 65.38 98 SER A N 1
ATOM 821 C CA . SER A 1 98 ? 21.067 -2.119 -12.376 1.00 65.38 98 SER A CA 1
ATOM 822 C C . SER A 1 98 ? 21.381 -3.608 -12.556 1.00 65.38 98 SER A C 1
ATOM 824 O O . SER A 1 98 ? 21.375 -4.115 -13.676 1.00 65.38 98 SER A O 1
ATOM 826 N N . SER A 1 99 ? 21.626 -4.325 -11.453 1.00 58.25 99 SER A N 1
ATOM 827 C CA . 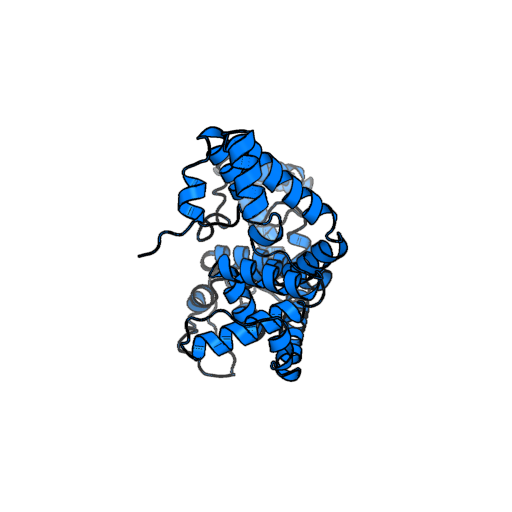SER A 1 99 ? 21.849 -5.781 -11.478 1.00 58.25 99 SER A CA 1
ATOM 828 C C . SER A 1 99 ? 20.643 -6.552 -12.018 1.00 58.25 99 SER A C 1
ATOM 830 O O . SER A 1 99 ? 20.813 -7.638 -12.561 1.00 58.25 99 SER A O 1
ATOM 832 N N . HIS A 1 100 ? 19.448 -5.967 -11.900 1.00 64.50 100 HIS A N 1
ATOM 833 C CA . HIS A 1 100 ? 18.204 -6.458 -12.482 1.00 64.50 100 HIS A CA 1
ATOM 834 C C . HIS A 1 100 ? 17.685 -5.383 -13.444 1.00 64.50 100 HIS A C 1
ATOM 836 O O . HIS A 1 100 ? 17.137 -4.370 -12.990 1.00 64.50 100 HIS A O 1
ATOM 842 N N . PRO A 1 101 ? 17.935 -5.525 -14.756 1.00 67.50 101 PRO A N 1
ATOM 843 C CA . PRO A 1 101 ? 17.576 -4.501 -15.719 1.00 67.50 101 PRO A CA 1
ATOM 844 C C . PRO A 1 101 ? 16.052 -4.441 -15.876 1.00 67.50 101 PRO A C 1
ATOM 846 O O . PRO A 1 101 ? 15.411 -5.379 -16.346 1.00 67.50 101 PRO A O 1
ATOM 849 N N . VAL A 1 102 ? 15.476 -3.302 -15.487 1.00 75.94 102 VAL A N 1
ATOM 850 C CA . VAL A 1 102 ? 14.061 -2.969 -15.741 1.00 75.94 102 VAL A CA 1
ATOM 851 C C . VAL A 1 102 ? 13.815 -2.788 -17.241 1.00 75.94 102 VAL A C 1
ATOM 853 O O . VAL A 1 102 ? 12.721 -3.039 -17.733 1.00 75.94 102 VAL A O 1
ATOM 856 N N . LEU A 1 103 ? 14.850 -2.365 -17.971 1.00 76.75 103 LEU A N 1
ATOM 857 C CA . LEU A 1 103 ? 14.815 -2.119 -19.407 1.00 76.75 103 LEU A CA 1
ATOM 858 C C . LEU A 1 103 ? 15.658 -3.142 -20.150 1.00 76.75 103 LEU A C 1
ATOM 860 O O . LEU A 1 103 ? 16.781 -3.440 -19.740 1.00 76.75 103 LEU A O 1
ATOM 864 N N . GLU A 1 104 ? 15.147 -3.614 -21.277 1.00 74.69 104 GLU A N 1
ATOM 865 C CA . GLU A 1 104 ? 15.926 -4.415 -22.207 1.00 74.69 104 GLU A CA 1
ATOM 866 C C . GLU A 1 104 ? 17.166 -3.641 -22.685 1.00 74.69 104 GLU A C 1
ATOM 868 O O . GLU A 1 104 ? 17.189 -2.409 -22.813 1.00 74.69 104 GLU A O 1
ATOM 873 N N . ARG A 1 105 ? 18.256 -4.379 -22.912 1.00 66.56 105 ARG A N 1
ATOM 874 C CA . ARG A 1 105 ? 19.532 -3.791 -23.316 1.00 66.56 105 ARG A CA 1
ATOM 875 C C . ARG A 1 105 ? 19.365 -3.162 -24.701 1.00 66.56 105 ARG A C 1
ATOM 877 O O . ARG A 1 105 ? 18.960 -3.827 -25.642 1.00 66.56 105 ARG A O 1
ATOM 884 N N . ASP A 1 106 ? 19.679 -1.873 -24.792 1.00 64.06 106 ASP A N 1
ATOM 885 C CA . ASP A 1 106 ? 19.639 -1.056 -26.015 1.00 64.06 106 ASP A CA 1
ATOM 886 C C . ASP A 1 106 ? 18.250 -0.717 -26.581 1.00 64.06 106 ASP A C 1
ATOM 888 O O . ASP A 1 106 ? 18.165 0.067 -27.526 1.00 64.06 106 ASP A O 1
ATOM 892 N N . THR A 1 107 ? 17.164 -1.162 -25.944 1.00 72.25 107 THR A N 1
ATOM 893 C CA . THR A 1 107 ? 15.799 -0.768 -26.311 1.00 72.25 107 THR A CA 1
ATOM 894 C C . THR A 1 107 ? 15.158 0.104 -25.216 1.00 72.25 107 THR A C 1
ATOM 896 O O . THR A 1 107 ? 15.682 0.250 -24.105 1.00 72.25 107 THR A O 1
ATOM 899 N N . GLU A 1 108 ? 14.073 0.804 -25.548 1.00 80.00 108 GLU A N 1
ATOM 900 C CA . GLU A 1 108 ? 13.244 1.543 -24.579 1.00 80.00 108 GLU A CA 1
ATOM 901 C C . GLU A 1 108 ? 12.056 0.683 -24.129 1.00 80.00 108 GLU A C 1
ATOM 903 O O . GLU A 1 108 ? 10.983 1.210 -23.859 1.00 80.00 108 GLU A O 1
ATOM 908 N N . PHE A 1 109 ? 12.225 -0.642 -24.083 1.00 85.50 109 PHE A N 1
ATOM 909 C CA . PHE A 1 109 ? 11.193 -1.580 -23.652 1.00 85.50 109 PHE A CA 1
ATOM 910 C C . PHE A 1 109 ? 11.479 -2.099 -22.247 1.00 85.50 109 PHE A C 1
ATOM 912 O O . PHE A 1 109 ? 12.630 -2.311 -21.863 1.00 85.50 109 PHE A O 1
ATOM 919 N N . LEU A 1 110 ? 10.412 -2.294 -21.483 1.00 85.56 110 LEU A N 1
ATOM 920 C CA . LEU A 1 110 ? 10.432 -2.963 -20.197 1.00 85.56 110 LEU A CA 1
ATOM 921 C C . LEU A 1 110 ? 10.623 -4.459 -20.387 1.00 85.56 110 LEU A C 1
ATOM 923 O O . LEU A 1 110 ? 10.010 -5.064 -21.269 1.00 85.56 110 LEU A O 1
ATOM 927 N N . THR A 1 111 ? 11.454 -5.045 -19.531 1.00 86.50 111 THR A N 1
ATOM 928 C CA . THR A 1 111 ? 11.689 -6.487 -19.527 1.00 86.50 111 THR A CA 1
ATOM 929 C C . THR A 1 111 ? 10.448 -7.231 -19.043 1.00 86.50 111 THR A C 1
ATOM 931 O O . THR A 1 111 ? 9.733 -6.774 -18.149 1.00 86.50 111 THR A O 1
ATOM 934 N N . THR A 1 112 ? 10.209 -8.420 -19.595 1.00 89.75 112 THR A N 1
ATOM 935 C CA . THR A 1 112 ? 9.164 -9.331 -19.096 1.00 89.75 112 THR A CA 1
ATOM 936 C C . THR A 1 112 ? 9.433 -9.722 -17.644 1.00 89.75 112 THR A C 1
ATOM 938 O O . THR A 1 112 ? 8.518 -9.730 -16.833 1.00 89.75 112 THR A O 1
ATOM 941 N N . PHE A 1 113 ? 10.709 -9.894 -17.285 1.00 88.19 113 PHE A N 1
ATOM 942 C CA . PHE A 1 113 ? 11.159 -10.147 -15.917 1.00 88.19 113 PHE A CA 1
ATOM 943 C C . PHE A 1 113 ? 10.679 -9.086 -14.913 1.00 88.19 113 PHE A C 1
ATOM 945 O O . PHE A 1 113 ? 10.287 -9.413 -13.795 1.00 88.19 113 PHE A O 1
ATOM 952 N N . PHE A 1 114 ? 10.669 -7.804 -15.296 1.00 89.81 114 PHE A N 1
ATOM 953 C CA . PHE A 1 114 ? 10.123 -6.760 -14.430 1.00 89.81 114 PHE A CA 1
ATOM 954 C C . PHE A 1 114 ? 8.625 -6.978 -14.169 1.00 89.81 114 PHE A C 1
ATOM 956 O O . PHE A 1 114 ? 8.191 -6.886 -13.022 1.00 89.81 114 PHE A O 1
ATOM 963 N N . ALA A 1 115 ? 7.846 -7.320 -15.198 1.00 91.94 115 ALA A N 1
ATOM 964 C CA . ALA A 1 115 ? 6.425 -7.625 -15.038 1.00 91.94 115 ALA A CA 1
ATOM 965 C C . ALA A 1 115 ? 6.190 -8.869 -14.166 1.00 91.94 115 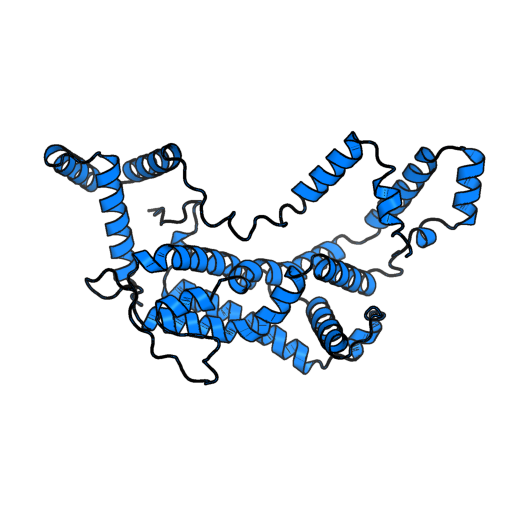ALA A C 1
ATOM 967 O O . ALA A 1 115 ? 5.311 -8.842 -13.309 1.00 91.94 115 ALA A O 1
ATOM 968 N N . GLU A 1 116 ? 7.011 -9.912 -14.310 1.00 92.25 116 GLU A N 1
ATOM 969 C CA . GLU A 1 116 ? 6.969 -11.119 -13.470 1.00 92.25 116 GLU A CA 1
ATOM 970 C C . GLU A 1 116 ? 7.209 -10.801 -11.986 1.00 92.25 116 GLU A C 1
ATOM 972 O O . GLU A 1 116 ? 6.530 -11.329 -11.100 1.00 92.25 116 GLU A O 1
ATOM 977 N N . GLU A 1 117 ? 8.142 -9.896 -11.697 1.00 91.56 117 GLU A N 1
ATOM 978 C CA . GLU A 1 117 ? 8.425 -9.433 -10.338 1.00 91.56 117 GLU A CA 1
ATOM 979 C C . GLU A 1 117 ? 7.268 -8.608 -9.761 1.00 91.56 117 GLU A C 1
ATOM 981 O O . GLU A 1 117 ? 6.855 -8.831 -8.621 1.00 91.56 117 GLU A O 1
ATOM 986 N N . VAL A 1 118 ? 6.683 -7.702 -10.551 1.00 93.31 118 VAL A N 1
ATOM 987 C CA . VAL A 1 118 ? 5.486 -6.951 -10.131 1.00 93.31 118 VAL A CA 1
ATOM 988 C C . VAL A 1 118 ? 4.291 -7.887 -9.933 1.00 93.31 118 VAL A C 1
ATOM 990 O O . VAL A 1 118 ? 3.505 -7.699 -9.008 1.00 93.31 118 VAL A O 1
ATOM 993 N N . PHE A 1 119 ? 4.169 -8.936 -10.743 1.00 93.69 119 PHE A N 1
ATOM 994 C CA . PHE A 1 119 ? 3.134 -9.956 -10.592 1.00 93.69 119 PHE A CA 1
ATOM 995 C C . PHE A 1 119 ? 3.335 -10.820 -9.345 1.00 93.69 119 PHE A C 1
ATOM 997 O O . PHE A 1 119 ? 2.379 -11.146 -8.642 1.00 93.69 119 PHE A O 1
ATOM 1004 N N . THR A 1 120 ? 4.584 -11.139 -9.013 1.00 92.31 120 THR A N 1
ATOM 1005 C CA . THR A 1 120 ? 4.924 -11.827 -7.763 1.00 92.31 120 THR A CA 1
ATOM 1006 C C . THR A 1 120 ? 4.543 -10.973 -6.556 1.00 92.31 120 THR A C 1
ATOM 1008 O O . THR A 1 120 ? 3.920 -11.480 -5.620 1.00 92.31 120 THR A O 1
ATOM 1011 N N . LEU A 1 121 ? 4.838 -9.672 -6.602 1.00 93.38 121 LEU A N 1
ATOM 1012 C CA . LEU A 1 121 ? 4.396 -8.715 -5.592 1.00 93.38 121 LEU A CA 1
ATOM 1013 C C . LEU A 1 121 ? 2.865 -8.668 -5.492 1.00 93.38 121 LEU A C 1
ATOM 1015 O O . LEU A 1 121 ? 2.332 -8.766 -4.390 1.00 93.38 121 LEU A O 1
ATOM 1019 N N . TYR A 1 122 ? 2.167 -8.564 -6.626 1.00 93.06 122 TYR A N 1
ATOM 1020 C CA . TYR A 1 122 ? 0.705 -8.584 -6.685 1.00 93.06 122 TYR A CA 1
ATOM 1021 C C . TYR A 1 122 ? 0.134 -9.831 -5.996 1.00 93.06 122 TYR A C 1
ATOM 1023 O O . TYR A 1 122 ? -0.700 -9.703 -5.105 1.00 93.06 122 TYR A O 1
ATOM 1031 N N . LYS A 1 123 ? 0.654 -11.027 -6.304 1.00 91.81 123 LYS A N 1
ATOM 1032 C CA . LYS A 1 123 ? 0.231 -12.283 -5.661 1.00 91.81 123 LYS A CA 1
ATOM 1033 C C . LYS A 1 123 ? 0.400 -12.271 -4.142 1.00 91.81 123 LYS A C 1
ATOM 1035 O O . LYS A 1 123 ? -0.443 -12.810 -3.431 1.00 91.81 123 LYS A O 1
ATOM 1040 N N . LYS A 1 124 ? 1.487 -11.683 -3.634 1.00 91.94 124 LYS A N 1
ATOM 1041 C CA . LYS A 1 124 ? 1.711 -11.541 -2.184 1.00 91.94 124 LYS A CA 1
ATOM 1042 C C . LYS A 1 124 ? 0.758 -10.534 -1.552 1.00 91.94 124 LYS A C 1
ATOM 1044 O O . LYS A 1 124 ? 0.341 -10.732 -0.416 1.00 91.94 124 LYS A O 1
ATOM 1049 N N . LEU A 1 125 ? 0.382 -9.511 -2.311 1.00 92.31 125 LEU A N 1
ATOM 1050 C CA . LEU A 1 125 ? -0.524 -8.468 -1.869 1.00 92.31 125 LEU A CA 1
ATOM 1051 C C . LEU A 1 125 ? -1.978 -8.945 -1.763 1.00 92.31 125 LEU A C 1
ATOM 1053 O O . LEU A 1 125 ? -2.668 -8.410 -0.916 1.00 92.31 125 LEU A O 1
ATOM 1057 N N . ILE A 1 126 ? -2.438 -9.940 -2.539 1.00 89.69 126 ILE A N 1
ATOM 1058 C CA . ILE A 1 126 ? -3.859 -10.369 -2.594 1.00 89.69 126 ILE A CA 1
ATOM 1059 C C . ILE A 1 126 ? -4.499 -10.491 -1.203 1.00 89.69 126 ILE A C 1
ATOM 1061 O O . ILE A 1 126 ? -5.503 -9.841 -0.934 1.00 89.69 126 ILE A O 1
ATOM 1065 N N . VAL A 1 127 ? -3.890 -11.270 -0.306 1.00 89.38 127 VAL A N 1
ATOM 1066 C CA . VAL A 1 127 ? -4.442 -11.535 1.034 1.00 89.38 127 VAL A CA 1
ATOM 1067 C C . VAL A 1 127 ? -4.528 -10.263 1.896 1.00 89.38 127 VAL A C 1
ATOM 1069 O O . VAL A 1 127 ? -5.615 -9.942 2.372 1.00 89.38 127 VAL A O 1
ATOM 1072 N N . PRO A 1 128 ? -3.441 -9.494 2.114 1.00 91.31 128 PRO A N 1
ATOM 1073 C CA . PRO A 1 128 ? -3.535 -8.253 2.884 1.00 91.31 128 PRO A CA 1
ATOM 1074 C C . PRO A 1 128 ? -4.334 -7.149 2.171 1.00 91.31 128 PRO A C 1
ATOM 1076 O O . PRO A 1 128 ? -4.846 -6.254 2.842 1.00 91.31 128 PRO A O 1
ATOM 1079 N N . ASN A 1 129 ? -4.460 -7.195 0.840 1.00 91.88 129 ASN A N 1
ATOM 1080 C CA . ASN A 1 129 ? -5.154 -6.180 0.047 1.00 91.88 129 ASN A CA 1
ATOM 1081 C C . ASN A 1 129 ? -6.620 -6.052 0.449 1.00 91.88 129 ASN A C 1
ATOM 1083 O O . ASN A 1 129 ? -7.107 -4.941 0.623 1.00 91.88 129 ASN A O 1
ATOM 1087 N N . GLU A 1 130 ? -7.316 -7.176 0.622 1.00 90.69 130 GLU A N 1
ATOM 1088 C CA . GLU A 1 130 ? -8.738 -7.179 0.976 1.00 90.69 130 GLU A CA 1
ATOM 1089 C C . GLU A 1 130 ? -8.982 -6.471 2.311 1.00 90.69 130 GLU A C 1
ATOM 1091 O O . GLU A 1 130 ? -9.866 -5.620 2.412 1.00 90.69 130 GLU A O 1
ATOM 1096 N N . ALA A 1 131 ? -8.135 -6.739 3.308 1.00 92.00 131 ALA A N 1
ATOM 1097 C CA . ALA A 1 131 ? -8.193 -6.062 4.598 1.00 92.00 131 ALA A CA 1
ATOM 1098 C C . ALA A 1 131 ? -7.908 -4.557 4.464 1.00 92.00 131 ALA A C 1
ATOM 1100 O O . ALA A 1 131 ? -8.646 -3.737 5.006 1.00 92.00 131 ALA A O 1
ATOM 1101 N N . VAL A 1 132 ? -6.867 -4.165 3.719 1.00 92.81 132 VAL A N 1
ATOM 1102 C CA . VAL A 1 132 ? -6.525 -2.743 3.523 1.00 92.81 132 VAL A CA 1
ATOM 1103 C C . VAL A 1 132 ? -7.640 -1.997 2.791 1.00 92.81 132 VAL A C 1
ATOM 1105 O O . VAL A 1 132 ? -8.009 -0.890 3.189 1.00 92.81 132 VAL A O 1
ATOM 1108 N N . LEU A 1 133 ? -8.184 -2.588 1.727 1.00 91.38 133 LEU A N 1
ATOM 1109 C CA . LEU A 1 133 ? -9.270 -1.997 0.954 1.00 91.38 133 LEU A CA 1
ATOM 1110 C C . LEU A 1 133 ? -10.546 -1.894 1.782 1.00 91.38 133 LEU A C 1
ATOM 1112 O O . LEU A 1 133 ? -11.179 -0.846 1.727 1.00 91.38 133 LEU A O 1
ATOM 1116 N N . PHE A 1 134 ? -10.872 -2.888 2.610 1.00 92.00 134 PHE A N 1
ATOM 1117 C CA . PHE A 1 134 ? -12.032 -2.833 3.500 1.00 92.00 134 PHE A CA 1
ATOM 1118 C C . PHE A 1 134 ? -12.039 -1.571 4.376 1.00 92.00 134 PHE A C 1
ATOM 1120 O O . PHE A 1 134 ? -13.062 -0.890 4.471 1.00 92.00 134 PHE A O 1
ATOM 1127 N N . PHE A 1 135 ? -10.903 -1.196 4.974 1.00 90.38 135 PHE A N 1
ATOM 1128 C CA . PHE A 1 135 ? -10.837 0.017 5.799 1.00 90.38 135 PHE A CA 1
ATOM 1129 C C . PHE A 1 135 ? -10.995 1.309 4.989 1.00 90.38 135 PHE A C 1
ATOM 1131 O O . PHE A 1 135 ? -11.475 2.307 5.529 1.00 90.38 135 PHE A O 1
ATOM 1138 N N . TRP A 1 136 ? -10.607 1.302 3.709 1.00 89.56 136 TRP A N 1
ATOM 1139 C CA . TRP A 1 136 ? -10.564 2.490 2.847 1.00 89.56 136 TRP A CA 1
ATOM 1140 C C . TRP A 1 136 ? -11.678 2.592 1.813 1.00 89.56 136 TRP A C 1
ATOM 1142 O O . TRP A 1 136 ? -11.795 3.637 1.173 1.00 89.56 136 TRP A O 1
ATOM 1152 N N . GLU A 1 137 ? -12.500 1.560 1.663 1.00 87.19 137 GLU A N 1
ATOM 1153 C CA . GLU A 1 137 ? -13.675 1.573 0.798 1.00 87.19 137 GLU A CA 1
ATOM 1154 C C . GLU A 1 137 ? -14.742 2.523 1.352 1.00 87.19 137 GLU A C 1
ATOM 1156 O O . GLU A 1 137 ? -15.298 3.336 0.613 1.00 87.19 137 GLU A O 1
ATOM 1161 N N . LYS A 1 138 ? -14.988 2.454 2.667 1.00 85.69 138 LYS A N 1
ATOM 1162 C CA . LYS A 1 138 ? -15.973 3.274 3.381 1.00 85.69 138 LYS A CA 1
ATOM 1163 C C . LYS A 1 138 ? -15.329 3.909 4.617 1.00 85.69 138 LYS A C 1
ATOM 1165 O O . LYS A 1 138 ? -14.828 3.169 5.466 1.00 85.69 138 LYS A O 1
ATOM 1170 N N . PRO A 1 139 ? -15.35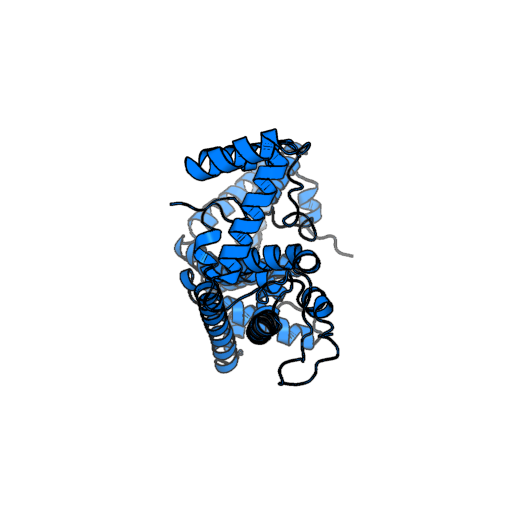4 5.248 4.774 1.00 81.12 139 PRO A N 1
ATOM 1171 C CA . PRO A 1 139 ? -14.827 5.928 5.965 1.00 81.12 139 PRO A CA 1
ATOM 1172 C C . PRO A 1 139 ? -15.379 5.387 7.289 1.00 81.12 139 PRO A C 1
ATOM 1174 O O . PRO A 1 139 ? -14.707 5.417 8.321 1.00 81.12 139 PRO A O 1
ATOM 1177 N N . GLU A 1 140 ? -16.609 4.880 7.256 1.00 84.75 140 GLU A N 1
ATOM 1178 C CA . GLU A 1 140 ? -17.307 4.289 8.389 1.00 84.75 140 GLU A CA 1
ATOM 1179 C C . GLU A 1 140 ? -16.593 3.045 8.925 1.00 84.75 140 GLU A C 1
ATOM 1181 O O . GLU A 1 140 ? -16.621 2.822 10.133 1.00 84.75 140 GLU A O 1
ATOM 1186 N N . ASN A 1 141 ? -15.921 2.267 8.071 1.00 87.62 141 ASN A N 1
ATOM 1187 C CA . ASN A 1 141 ? -15.244 1.035 8.478 1.00 87.62 141 ASN A CA 1
ATOM 1188 C C . ASN A 1 141 ? -14.051 1.337 9.385 1.00 87.62 141 ASN A C 1
ATOM 1190 O O . ASN A 1 141 ? -13.952 0.767 10.470 1.00 87.62 141 ASN A O 1
ATOM 1194 N N . LEU A 1 142 ? -13.187 2.286 8.998 1.00 85.62 142 LEU A N 1
ATOM 1195 C CA . LEU A 1 142 ? -12.097 2.730 9.870 1.00 85.62 142 LEU A CA 1
ATOM 1196 C C . LEU A 1 142 ? -12.646 3.315 11.172 1.00 85.62 142 LEU A C 1
ATOM 1198 O O . LEU A 1 142 ? -12.149 2.995 12.248 1.00 85.62 142 LEU A O 1
ATOM 1202 N N . ARG A 1 143 ? -13.669 4.172 11.083 1.00 83.25 143 ARG A N 1
ATOM 1203 C CA . ARG A 1 143 ? -14.259 4.799 12.268 1.00 83.25 143 ARG A CA 1
ATOM 1204 C C . ARG A 1 143 ? -14.759 3.749 13.261 1.00 83.25 143 ARG A C 1
ATOM 1206 O O . ARG A 1 143 ? -14.427 3.834 14.439 1.00 83.25 143 ARG A O 1
ATOM 1213 N N . ARG A 1 144 ? -15.514 2.757 12.786 1.00 85.81 144 ARG A N 1
ATOM 1214 C CA . ARG A 1 144 ? -16.023 1.653 13.610 1.00 85.81 144 ARG A CA 1
ATOM 1215 C C . ARG A 1 144 ? -14.896 0.804 14.184 1.00 85.81 144 ARG A C 1
ATOM 1217 O O . ARG A 1 144 ? -14.960 0.444 15.351 1.00 85.81 144 ARG A O 1
ATOM 1224 N N . ALA A 1 145 ? -13.842 0.548 13.413 1.00 87.25 145 ALA A N 1
ATOM 1225 C CA . ALA A 1 145 ? -12.672 -0.172 13.902 1.00 87.25 145 ALA A CA 1
ATOM 1226 C C . ALA A 1 145 ? -11.973 0.582 15.044 1.00 87.25 145 ALA A C 1
ATOM 1228 O O . ALA A 1 145 ? -11.622 -0.008 16.060 1.00 87.25 145 ALA A O 1
ATOM 1229 N N . VAL A 1 146 ? -11.822 1.903 14.923 1.00 85.25 146 VAL A N 1
ATOM 1230 C CA . VAL A 1 146 ? -11.267 2.748 15.992 1.00 85.25 146 VAL A CA 1
ATOM 1231 C C . VAL A 1 146 ? -12.173 2.742 17.223 1.00 85.25 146 VAL A C 1
ATOM 1233 O O . VAL A 1 146 ? -11.685 2.574 18.339 1.00 85.25 146 VAL A O 1
ATOM 1236 N N . GLU A 1 147 ? -13.488 2.884 17.036 1.00 82.38 147 GLU A N 1
ATOM 1237 C CA . GLU A 1 147 ? -14.478 2.787 18.117 1.00 82.38 147 GLU A CA 1
ATOM 1238 C C . GLU A 1 147 ? -14.398 1.427 18.833 1.00 82.38 147 GLU A C 1
ATOM 1240 O O . GLU A 1 147 ? -14.416 1.380 20.063 1.00 82.38 147 GLU A O 1
ATOM 1245 N N . PHE A 1 148 ? -14.218 0.342 18.079 1.00 84.25 148 PHE A N 1
ATOM 1246 C CA . PHE A 1 148 ? -14.052 -1.016 18.590 1.00 84.25 148 PHE A CA 1
ATOM 1247 C C . PHE A 1 148 ? -12.776 -1.182 19.426 1.00 84.25 148 PHE A C 1
ATOM 1249 O O . PHE A 1 148 ? -12.837 -1.663 20.559 1.00 84.25 148 PHE A O 1
ATOM 1256 N N . VAL A 1 149 ? -11.625 -0.720 18.922 1.00 85.00 149 VAL A N 1
ATOM 1257 C CA . VAL A 1 149 ? -10.360 -0.772 19.676 1.00 85.00 149 VAL A CA 1
ATOM 1258 C C . VAL A 1 149 ? -10.442 0.084 20.944 1.00 85.00 149 VAL A C 1
ATOM 1260 O O . VAL A 1 149 ? -10.007 -0.355 22.011 1.00 85.00 149 VAL A O 1
ATOM 1263 N N . MET A 1 150 ? -11.046 1.276 20.869 1.00 81.62 150 MET A N 1
ATOM 1264 C CA . MET A 1 150 ? -11.249 2.133 22.042 1.00 81.62 150 MET A CA 1
ATOM 1265 C C . MET A 1 150 ? -12.146 1.470 23.089 1.00 81.62 150 MET A C 1
ATOM 1267 O O . MET A 1 150 ? -11.817 1.509 24.272 1.00 81.62 150 MET A O 1
ATOM 1271 N N . ALA A 1 151 ? -13.245 0.832 22.675 1.00 80.31 151 ALA A N 1
ATOM 1272 C CA . ALA A 1 151 ? -14.164 0.155 23.587 1.00 80.31 151 ALA A CA 1
ATOM 1273 C C . ALA A 1 151 ? -13.495 -0.989 24.367 1.00 80.31 151 ALA A C 1
ATOM 1275 O O . ALA A 1 151 ? -13.834 -1.213 25.526 1.00 80.31 151 ALA A O 1
ATOM 1276 N N . GLY A 1 152 ? -12.527 -1.683 23.757 1.00 79.38 152 GLY A N 1
ATOM 1277 C CA . GLY A 1 152 ? -11.771 -2.749 24.418 1.00 79.38 152 GLY A CA 1
ATOM 1278 C C . GLY A 1 152 ? -10.676 -2.265 25.379 1.00 79.38 152 GLY A C 1
ATOM 1279 O O . GLY A 1 152 ? -10.309 -2.996 26.296 1.00 79.38 152 GLY A O 1
ATOM 1280 N N . LYS A 1 153 ? -10.132 -1.054 25.187 1.00 77.69 153 LYS A N 1
ATOM 1281 C CA . LYS A 1 153 ? -9.007 -0.527 25.991 1.00 77.69 153 LYS A CA 1
ATOM 1282 C C . LYS A 1 153 ? -9.425 0.502 27.043 1.00 77.69 153 LYS A C 1
ATOM 1284 O O . LYS A 1 153 ? -8.713 0.667 28.031 1.00 77.69 153 LYS A O 1
ATOM 1289 N N . VAL A 1 154 ? -10.547 1.197 26.847 1.00 72.88 154 VAL A N 1
ATOM 1290 C CA . VAL A 1 154 ? -11.035 2.230 27.769 1.00 72.88 154 VAL A CA 1
ATOM 1291 C C . VAL A 1 154 ? -12.132 1.643 28.665 1.00 72.88 154 VAL A C 1
ATOM 1293 O O . VAL A 1 154 ? -13.223 1.350 28.166 1.00 72.88 154 VAL A O 1
ATOM 1296 N N . PRO A 1 155 ? -11.895 1.484 29.983 1.00 60.56 155 PRO A N 1
ATOM 1297 C CA . PRO A 1 155 ? -12.950 1.072 30.900 1.00 60.56 155 PRO A CA 1
ATOM 1298 C C . PRO A 1 155 ? -14.093 2.098 30.869 1.00 60.56 155 PRO A C 1
ATOM 1300 O O . PRO A 1 155 ? -13.861 3.303 30.922 1.00 60.56 155 PRO A O 1
ATOM 1303 N N . GLU A 1 156 ? -15.330 1.610 30.738 1.00 64.50 156 GLU A N 1
ATOM 1304 C CA . GLU A 1 156 ? -16.549 2.428 30.617 1.00 64.50 156 GLU A CA 1
ATOM 1305 C C . GLU A 1 156 ? -16.559 3.413 29.429 1.00 64.50 156 GLU A C 1
ATOM 1307 O O . GLU A 1 156 ? -16.953 4.573 29.569 1.00 64.50 156 GLU A O 1
ATOM 1312 N N . ALA A 1 157 ? -16.169 2.959 28.230 1.00 62.25 157 ALA A N 1
ATOM 1313 C CA . ALA A 1 157 ? -16.256 3.757 27.004 1.00 62.25 157 ALA A CA 1
ATOM 1314 C C . ALA A 1 157 ? -17.626 4.464 26.860 1.00 62.25 157 ALA A C 1
ATOM 1316 O O . ALA A 1 157 ? -18.684 3.837 26.697 1.00 62.25 157 ALA A O 1
ATOM 1317 N N . LYS A 1 158 ? -17.632 5.799 26.947 1.00 66.06 158 LYS A N 1
ATOM 1318 C CA . LYS A 1 158 ? -18.857 6.604 26.872 1.00 66.06 158 LYS A CA 1
ATOM 1319 C C . LYS A 1 158 ? -19.224 6.854 25.407 1.00 66.06 158 LYS A C 1
ATOM 1321 O O . LYS A 1 158 ? -18.890 7.883 24.837 1.00 66.06 158 LYS A O 1
ATOM 1326 N N . SER A 1 159 ? -19.935 5.908 24.795 1.00 60.81 159 SER A N 1
ATOM 1327 C CA . SER A 1 159 ? -20.351 5.968 23.380 1.00 60.81 159 SER A CA 1
ATOM 1328 C C . SER A 1 159 ? -21.605 6.815 23.106 1.00 60.81 159 SER A C 1
ATOM 1330 O O . SER A 1 159 ? -21.985 7.006 21.954 1.00 60.81 159 SER A O 1
ATOM 1332 N N . SER A 1 160 ? -22.268 7.336 24.144 1.00 63.03 160 SER A N 1
ATOM 1333 C CA . SER A 1 160 ? -23.516 8.101 24.025 1.00 63.03 160 SER A CA 1
ATOM 1334 C C . SER A 1 160 ? -23.504 9.331 24.925 1.00 63.03 160 SER A C 1
ATOM 1336 O O . SER A 1 160 ? -23.009 9.271 26.049 1.00 63.03 160 SER A O 1
ATOM 1338 N N . LEU A 1 161 ? -24.118 10.424 24.458 1.00 59.62 161 LEU A N 1
ATOM 1339 C CA . LEU A 1 161 ? -24.306 11.678 25.204 1.00 59.62 161 LEU A CA 1
ATOM 1340 C C . LEU A 1 161 ? -24.894 11.454 26.604 1.00 59.62 161 LEU A C 1
ATOM 1342 O O . LEU A 1 161 ? -24.456 12.080 27.566 1.00 59.62 161 LEU A O 1
ATOM 1346 N N . PHE A 1 162 ? -25.818 10.501 26.733 1.00 63.38 162 PHE A N 1
ATOM 1347 C CA . PHE A 1 162 ? -26.478 10.178 28.001 1.00 63.38 162 PHE A CA 1
ATOM 1348 C C . PHE A 1 162 ? -25.561 9.494 29.025 1.00 63.38 162 PHE A C 1
ATOM 1350 O O . PHE A 1 162 ? -25.920 9.386 30.194 1.00 63.38 162 PHE A O 1
ATOM 1357 N N . ARG A 1 163 ? -24.369 9.041 28.609 1.00 66.50 163 ARG A N 1
ATOM 1358 C CA . ARG A 1 163 ? -23.321 8.563 29.525 1.00 66.50 163 ARG A CA 1
ATOM 1359 C C . ARG A 1 163 ? -22.454 9.705 30.071 1.00 66.50 163 ARG A C 1
ATOM 1361 O O . ARG A 1 163 ? -21.755 9.515 31.066 1.00 66.50 163 ARG A O 1
ATOM 1368 N N . PHE A 1 164 ? -22.475 10.877 29.434 1.00 69.75 164 PHE A N 1
ATOM 1369 C CA . PHE A 1 164 ? -21.769 12.072 29.909 1.00 69.75 164 PHE A CA 1
ATOM 1370 C C . PHE A 1 164 ? -22.631 12.880 30.871 1.00 69.75 164 PHE A C 1
ATOM 1372 O O . PHE A 1 164 ? -22.148 13.267 31.927 1.00 69.75 164 PHE A O 1
ATOM 1379 N N . ILE A 1 165 ? -23.907 13.083 30.535 1.00 73.44 165 ILE A N 1
ATOM 1380 C CA . ILE A 1 165 ? -24.862 13.813 31.374 1.00 73.44 165 ILE A CA 1
ATOM 1381 C C . ILE A 1 165 ? -26.188 13.053 31.365 1.00 73.44 165 ILE A C 1
ATOM 1383 O O . ILE A 1 165 ? -26.702 12.711 30.297 1.00 73.44 165 ILE A O 1
ATOM 1387 N N . GLN A 1 166 ? -26.751 12.789 32.547 1.00 79.62 166 GLN A N 1
ATOM 1388 C CA . GLN A 1 166 ? -28.057 12.137 32.636 1.00 79.62 166 GLN A CA 1
ATOM 1389 C C . GLN A 1 166 ? -29.173 13.057 32.130 1.00 79.62 166 GLN A C 1
ATOM 1391 O O . GLN A 1 166 ? -29.082 14.281 32.222 1.00 79.62 166 GLN A O 1
ATOM 1396 N N . PHE A 1 167 ? -30.248 12.467 31.603 1.00 75.81 167 PHE A N 1
ATOM 1397 C CA . PHE A 1 167 ? -31.357 13.227 31.019 1.00 75.81 167 PHE A CA 1
ATOM 1398 C C . PHE A 1 167 ? -31.963 14.230 32.011 1.00 75.81 167 PHE A C 1
ATOM 1400 O O . PHE A 1 167 ? -32.180 15.384 31.651 1.00 75.81 167 PHE A O 1
ATOM 1407 N N . ASP A 1 168 ? -32.127 13.834 33.272 1.00 77.00 168 ASP A N 1
ATOM 1408 C CA . ASP A 1 168 ? -32.698 14.689 34.318 1.00 77.00 168 ASP A CA 1
ATOM 1409 C C . ASP A 1 168 ? -31.834 15.935 34.581 1.00 77.00 168 ASP A C 1
ATOM 1411 O O . ASP A 1 168 ? -32.353 17.041 34.718 1.00 77.00 168 ASP A O 1
ATOM 1415 N N . GLN A 1 169 ? -30.505 15.788 34.522 1.00 73.88 169 GLN A N 1
ATOM 1416 C CA . GLN A 1 169 ? -29.562 16.904 34.649 1.00 73.88 169 GLN A CA 1
ATOM 1417 C C . GLN A 1 169 ? -29.604 17.839 33.432 1.00 73.88 169 GLN A C 1
ATOM 1419 O O . GLN A 1 169 ? -29.418 19.046 33.575 1.00 73.88 169 GLN A O 1
ATOM 1424 N N . LEU A 1 170 ? -29.861 17.311 32.228 1.00 75.31 170 LEU A N 1
ATOM 1425 C CA . LEU A 1 170 ? -30.058 18.134 31.027 1.00 75.31 170 LEU A CA 1
ATOM 1426 C C . LEU A 1 170 ? -31.359 18.939 31.108 1.00 75.31 170 LEU A C 1
ATOM 1428 O O . LEU A 1 170 ? -31.365 20.108 30.723 1.00 75.31 170 LEU A O 1
ATOM 1432 N N . VAL A 1 171 ? -32.438 18.336 31.616 1.00 77.06 171 VAL A N 1
ATOM 1433 C CA . VAL A 1 171 ? -33.727 19.013 31.826 1.00 77.06 171 VAL A CA 1
ATOM 1434 C C . VAL A 1 171 ? -33.582 20.131 32.859 1.00 77.06 171 VAL A C 1
ATOM 1436 O O . VAL A 1 171 ? -34.047 21.243 32.620 1.00 77.06 171 VAL A O 1
ATOM 1439 N N . GLU A 1 172 ? -32.875 19.873 33.959 1.00 79.50 172 GLU A N 1
ATOM 1440 C CA . GLU A 1 172 ? -32.614 20.864 35.006 1.00 79.50 172 GLU A CA 1
ATOM 1441 C C . GLU A 1 172 ? -31.742 22.025 34.494 1.00 79.50 172 GLU A C 1
ATOM 1443 O O . GLU A 1 172 ? -32.096 23.193 34.653 1.00 79.50 172 GLU A O 1
ATOM 1448 N N . LEU A 1 173 ? -30.650 21.730 33.779 1.00 73.75 173 LEU A N 1
ATOM 1449 C CA . LEU A 1 173 ? -29.782 22.755 33.186 1.00 73.75 173 LEU A CA 1
ATOM 1450 C C . LEU A 1 173 ? -30.494 23.599 32.125 1.00 73.75 173 LEU A C 1
ATOM 1452 O O . LEU A 1 173 ? -30.247 24.804 32.029 1.00 73.75 173 LEU A O 1
ATOM 1456 N N . TYR A 1 174 ? -31.378 22.987 31.335 1.00 75.50 174 TYR A N 1
ATOM 1457 C CA . TYR A 1 174 ? -32.187 23.714 30.364 1.00 75.50 174 TYR A CA 1
ATOM 1458 C C . TYR A 1 174 ? -33.237 24.596 31.049 1.00 75.50 174 TYR A C 1
ATOM 1460 O O . TYR A 1 174 ? -33.420 25.738 30.637 1.00 75.50 174 TYR A O 1
ATOM 1468 N N . GLY A 1 175 ? -33.868 24.104 32.122 1.00 76.38 175 GLY A N 1
ATOM 1469 C CA . GLY A 1 175 ? -34.839 24.862 32.912 1.00 76.38 175 GLY A CA 1
ATOM 1470 C C . GLY A 1 175 ? -34.242 26.073 33.637 1.00 76.38 175 GLY A C 1
ATOM 1471 O O . GLY A 1 175 ? -34.937 27.063 33.830 1.00 76.38 175 GLY A O 1
ATOM 1472 N N . ILE A 1 176 ? -32.957 26.026 34.006 1.00 74.25 176 ILE A N 1
ATOM 1473 C CA . ILE A 1 176 ? -32.273 27.127 34.706 1.00 74.25 176 ILE A CA 1
ATOM 1474 C C . ILE A 1 176 ? -31.770 28.209 33.741 1.00 74.25 176 ILE A C 1
ATOM 1476 O O . ILE A 1 176 ? -31.829 29.395 34.060 1.00 74.25 176 ILE A O 1
ATOM 1480 N N . HIS A 1 177 ? -31.237 27.823 32.579 1.00 71.75 177 HIS A N 1
ATOM 1481 C CA . HIS A 1 177 ? -30.543 28.760 31.689 1.00 71.75 177 HIS A CA 1
ATOM 1482 C C . HIS A 1 177 ? -31.328 29.142 30.427 1.00 71.75 177 HIS A C 1
ATOM 1484 O O . HIS A 1 177 ? -30.885 30.044 29.718 1.00 71.75 177 HIS A O 1
ATOM 1490 N N . GLU A 1 178 ? -32.429 28.441 30.109 1.00 71.75 178 GLU A N 1
ATOM 1491 C CA . GLU A 1 178 ? -33.279 28.589 28.905 1.00 71.75 178 GLU A CA 1
ATOM 1492 C C . GLU A 1 178 ? -32.515 28.694 27.567 1.00 71.75 178 GLU A C 1
ATOM 1494 O O . GLU A 1 178 ? -33.062 29.060 26.526 1.00 71.75 178 GLU A O 1
ATOM 1499 N N . SER A 1 179 ? -31.232 28.334 27.555 1.00 74.31 179 SER A N 1
ATOM 1500 C CA . SER A 1 179 ? -30.337 28.586 26.438 1.00 74.31 179 SER A CA 1
ATOM 1501 C C . SER A 1 179 ? -29.623 27.316 26.013 1.00 74.31 179 SER A C 1
ATOM 1503 O O . SER A 1 179 ? -28.894 26.673 26.773 1.00 74.31 179 SER A O 1
ATOM 1505 N N . ARG A 1 180 ? -29.788 26.979 24.731 1.00 73.44 180 ARG A N 1
ATOM 1506 C CA . ARG A 1 180 ? -29.111 25.841 24.097 1.00 73.44 180 ARG A CA 1
ATOM 1507 C C . ARG A 1 180 ? -27.588 25.990 24.079 1.00 73.44 180 ARG A C 1
ATOM 1509 O O . ARG A 1 180 ? -26.907 24.972 24.004 1.00 73.44 180 ARG A O 1
ATOM 1516 N N . THR A 1 181 ? -27.044 27.208 24.120 1.00 78.38 181 THR A N 1
ATOM 1517 C CA . THR A 1 181 ? -25.586 27.417 24.087 1.00 78.38 181 THR A CA 1
ATOM 1518 C C . THR A 1 181 ? -24.918 26.963 25.378 1.00 78.38 181 THR A C 1
ATOM 1520 O O . THR A 1 181 ? -23.938 26.230 25.312 1.00 78.38 181 THR A O 1
ATOM 1523 N N . VAL A 1 182 ? -25.508 27.275 26.535 1.00 78.25 182 VAL A N 1
ATOM 1524 C CA . VAL A 1 182 ? -24.991 26.853 27.851 1.00 78.25 182 VAL A CA 1
ATOM 1525 C C . VAL A 1 182 ? -25.007 25.327 27.986 1.00 78.25 182 VAL A C 1
ATOM 1527 O O . VAL A 1 182 ? -24.061 24.725 28.493 1.00 78.25 182 VAL A O 1
ATOM 1530 N N . LEU A 1 183 ? -26.052 24.679 27.458 1.00 77.69 183 LEU A N 1
ATOM 1531 C CA . LEU A 1 183 ? -26.146 23.219 27.424 1.00 77.69 183 LEU A CA 1
ATOM 1532 C C . LEU A 1 183 ? -25.024 22.597 26.575 1.00 77.69 183 LEU A C 1
ATOM 1534 O O . LEU A 1 183 ? -24.392 21.629 26.993 1.00 77.69 183 LEU A O 1
ATOM 1538 N N . LYS A 1 184 ? -24.756 23.170 25.392 1.00 77.75 184 LYS A N 1
ATOM 1539 C CA . LYS A 1 184 ? -23.674 22.724 24.501 1.00 77.75 184 LYS A CA 1
ATOM 1540 C C . LYS A 1 184 ? -22.306 22.886 25.154 1.00 77.75 184 LYS A C 1
ATOM 1542 O O . LYS A 1 184 ? -21.522 21.948 25.109 1.00 77.75 184 LYS A O 1
ATOM 1547 N N . GLU A 1 185 ? -22.026 24.034 25.766 1.00 83.12 185 GLU A N 1
ATOM 1548 C CA . GLU A 1 185 ? -20.752 24.271 26.456 1.00 83.12 185 GLU A CA 1
ATOM 1549 C C . GLU A 1 185 ? -20.535 23.276 27.594 1.00 83.12 185 GLU A C 1
ATOM 1551 O O . GLU A 1 185 ? -19.453 22.707 27.711 1.00 83.12 185 GLU A O 1
ATOM 1556 N N . LYS A 1 186 ? -21.574 22.990 28.386 1.00 79.81 186 LYS A N 1
ATOM 1557 C CA . LYS A 1 186 ? -21.477 22.004 29.465 1.00 79.81 186 LYS A CA 1
ATOM 1558 C C . LYS A 1 186 ? -21.215 20.592 28.938 1.00 79.81 186 LYS A C 1
ATOM 1560 O O . LYS A 1 186 ? -20.334 19.915 29.453 1.00 79.81 186 LYS A O 1
ATOM 1565 N N . ILE A 1 187 ? -21.909 20.175 27.878 1.00 80.75 187 ILE A N 1
ATOM 1566 C CA . ILE A 1 187 ? -21.656 18.888 27.211 1.00 80.75 187 ILE A CA 1
ATOM 1567 C C . ILE A 1 187 ? -20.226 18.827 26.658 1.00 80.75 187 ILE A C 1
ATOM 1569 O O . ILE A 1 187 ? -19.539 17.829 26.849 1.00 80.75 187 ILE A O 1
ATOM 1573 N N . LEU A 1 188 ? -19.764 19.883 25.983 1.00 81.62 188 LEU A N 1
ATOM 1574 C CA . LEU A 1 188 ? -18.415 19.940 25.419 1.00 81.62 188 LEU A CA 1
ATOM 1575 C C . LEU A 1 188 ? -17.340 19.902 26.507 1.00 81.62 188 LEU A C 1
ATOM 1577 O O . LEU A 1 188 ? -16.326 19.236 26.315 1.00 81.62 188 LEU A O 1
ATOM 1581 N N . ASN A 1 189 ? -17.573 20.557 27.645 1.00 85.12 189 ASN A N 1
ATOM 1582 C CA . ASN A 1 189 ? -16.675 20.493 28.793 1.00 85.12 189 ASN A CA 1
ATOM 1583 C C . ASN A 1 189 ? -16.605 19.074 29.363 1.00 85.12 189 ASN A C 1
ATOM 1585 O O . ASN A 1 189 ? -15.506 18.562 29.518 1.00 85.12 189 ASN A O 1
ATOM 1589 N N . GLU A 1 190 ? -17.738 18.400 29.582 1.00 80.25 190 GLU A N 1
ATOM 1590 C CA . GLU A 1 190 ? -17.754 17.009 30.069 1.00 80.25 190 GLU A CA 1
ATOM 1591 C C . GLU A 1 190 ? -17.074 16.037 29.091 1.00 80.25 190 GLU A C 1
ATOM 1593 O O . GLU A 1 190 ? -16.316 15.155 29.498 1.00 80.25 190 GLU A O 1
ATOM 1598 N N . VAL A 1 191 ? -17.287 16.221 27.784 1.00 78.00 191 VAL A N 1
ATOM 1599 C CA . VAL A 1 191 ? -16.588 15.446 26.747 1.00 78.00 191 VAL A CA 1
ATOM 1600 C C . VAL A 1 191 ? -15.089 15.742 26.768 1.00 78.00 191 VAL A C 1
ATOM 1602 O O . VAL A 1 191 ? -14.290 14.814 26.722 1.00 78.00 191 VAL A O 1
ATOM 1605 N N . SER A 1 192 ? -14.685 17.010 26.871 1.00 78.12 192 SER A N 1
ATOM 1606 C CA . SER A 1 192 ? -13.273 17.399 26.951 1.00 78.12 192 SER A CA 1
ATOM 1607 C C . SER A 1 192 ? -12.600 16.832 28.199 1.00 78.12 192 SER A C 1
ATOM 1609 O O . SER A 1 192 ? -11.482 16.329 28.112 1.00 78.12 192 SER A O 1
ATOM 1611 N N . THR A 1 193 ? -13.266 16.890 29.353 1.00 83.31 193 THR A N 1
ATOM 1612 C CA . THR A 1 193 ? -12.777 16.302 30.602 1.00 83.31 193 THR A CA 1
ATOM 1613 C C . THR A 1 193 ? -12.617 14.796 30.449 1.00 83.31 193 THR A C 1
ATOM 1615 O O . THR A 1 193 ? -11.571 14.264 30.798 1.00 83.31 193 THR A O 1
ATOM 1618 N N . TYR A 1 194 ? -13.589 14.111 29.844 1.00 78.69 194 TYR A N 1
ATOM 1619 C CA . TYR A 1 194 ? -13.465 12.685 29.555 1.00 78.69 194 TYR A CA 1
ATOM 1620 C C . TYR A 1 194 ? -12.306 12.369 28.601 1.00 78.69 194 TYR A C 1
ATOM 1622 O O . TYR A 1 194 ? -11.527 11.463 28.877 1.00 78.69 194 TYR A O 1
ATOM 1630 N N . LEU A 1 195 ? -12.123 13.133 27.522 1.00 75.31 195 LEU A N 1
ATOM 1631 C CA . LEU A 1 195 ? -10.992 12.939 26.608 1.00 75.31 195 LEU A CA 1
ATOM 1632 C C . LEU A 1 195 ? -9.641 13.090 27.322 1.00 75.31 195 LEU A C 1
ATOM 1634 O O . LEU A 1 195 ? -8.715 12.353 27.010 1.00 75.31 195 LEU A O 1
ATOM 1638 N N . GLN A 1 196 ? -9.541 13.984 28.312 1.00 79.38 196 GLN A N 1
ATOM 1639 C CA . GLN A 1 196 ? -8.344 14.126 29.152 1.00 79.38 196 GLN A CA 1
ATOM 1640 C C . GLN A 1 196 ? -8.132 12.954 30.121 1.00 79.38 196 GLN A C 1
ATOM 1642 O O . GLN A 1 196 ? -7.015 12.760 30.593 1.00 79.38 196 GLN A O 1
ATOM 1647 N N . THR A 1 197 ? -9.177 12.178 30.431 1.00 80.44 197 THR A N 1
ATOM 1648 C CA . THR A 1 197 ? -9.044 10.956 31.243 1.00 80.44 197 THR A CA 1
ATOM 1649 C C . THR A 1 197 ? -8.572 9.745 30.443 1.00 80.44 197 THR A C 1
ATOM 1651 O O . THR A 1 197 ? -8.106 8.781 31.047 1.00 80.44 197 THR A O 1
ATOM 1654 N N . ILE A 1 198 ? -8.675 9.775 29.108 1.00 79.75 198 ILE A N 1
ATOM 1655 C CA . ILE A 1 198 ? -8.178 8.689 28.258 1.00 79.75 198 ILE A CA 1
ATOM 1656 C C . ILE A 1 198 ? -6.644 8.782 28.220 1.00 79.75 198 ILE A C 1
ATOM 1658 O O . ILE A 1 198 ? -6.114 9.820 27.819 1.00 79.75 198 ILE A O 1
ATOM 1662 N N . PRO A 1 199 ? -5.918 7.718 28.609 1.00 81.00 199 PRO A N 1
ATOM 1663 C CA . PRO A 1 199 ? -4.462 7.710 28.540 1.00 81.00 199 PRO A CA 1
ATOM 1664 C C . PRO A 1 199 ? -3.975 7.913 27.097 1.00 81.00 199 PRO A C 1
ATOM 1666 O O . PRO A 1 199 ? -4.510 7.304 26.164 1.00 81.00 199 PRO A O 1
ATOM 1669 N N . ASN A 1 200 ? -2.946 8.745 26.904 1.00 81.38 200 ASN A N 1
ATOM 1670 C CA . ASN A 1 200 ? -2.363 9.010 25.580 1.00 81.38 200 ASN A CA 1
ATOM 1671 C C . ASN A 1 200 ? -1.845 7.729 24.911 1.00 81.38 200 ASN A C 1
ATOM 1673 O O . ASN A 1 200 ? -1.849 7.618 23.688 1.00 81.38 200 ASN A O 1
ATOM 1677 N N . GLU A 1 201 ? -1.472 6.740 25.720 1.00 85.19 201 GLU A N 1
ATOM 1678 C CA . GLU A 1 201 ? -1.038 5.412 25.303 1.00 85.19 201 GLU A CA 1
ATOM 1679 C C . GLU A 1 201 ? -2.099 4.699 24.454 1.00 85.19 201 GLU A C 1
ATOM 1681 O O . GLU A 1 201 ? -1.750 3.948 23.548 1.00 85.19 201 GLU A O 1
ATOM 1686 N N . VAL A 1 202 ? -3.394 4.956 24.689 1.00 82.75 202 VAL A N 1
ATOM 1687 C CA . VAL A 1 202 ? -4.483 4.381 23.880 1.00 82.75 202 VAL A CA 1
ATOM 1688 C C . VAL A 1 202 ? -4.484 4.976 22.472 1.00 82.75 202 VAL A C 1
ATOM 1690 O O . VAL A 1 202 ? -4.657 4.245 21.499 1.00 82.75 202 VAL A O 1
ATOM 1693 N N . PHE A 1 203 ? -4.259 6.287 22.346 1.00 81.25 203 PHE A N 1
ATOM 1694 C CA . PHE A 1 203 ? -4.179 6.944 21.041 1.00 81.25 203 PHE A CA 1
ATOM 1695 C C . PHE A 1 203 ? -2.936 6.508 20.270 1.00 81.25 203 PHE A C 1
ATOM 1697 O O . PHE A 1 203 ? -3.065 6.146 19.103 1.00 81.25 203 PHE A O 1
ATOM 1704 N N . SER A 1 204 ? -1.770 6.463 20.925 1.00 84.12 204 SER A N 1
ATOM 1705 C CA . SER A 1 204 ? -0.541 5.946 20.310 1.00 84.12 204 SER A CA 1
ATOM 1706 C C . SER A 1 204 ? -0.709 4.497 19.856 1.00 84.12 204 SER A C 1
ATOM 1708 O O . SER A 1 204 ? -0.348 4.169 18.734 1.00 84.12 204 SER A O 1
ATOM 1710 N N . PHE A 1 205 ? -1.357 3.651 20.661 1.00 86.38 205 PHE A N 1
ATOM 1711 C CA . PHE A 1 205 ? -1.658 2.272 20.279 1.00 86.38 205 PHE A CA 1
ATOM 1712 C C . PHE A 1 205 ? -2.564 2.188 19.040 1.00 86.38 205 PHE A C 1
ATOM 1714 O O . PHE A 1 205 ? -2.322 1.394 18.135 1.00 86.38 205 PHE A O 1
ATOM 1721 N N . ILE A 1 206 ? -3.626 2.992 18.969 1.00 85.62 206 ILE A N 1
ATOM 1722 C CA . ILE A 1 206 ? -4.515 2.998 17.797 1.00 85.62 206 ILE A CA 1
ATOM 1723 C C . ILE A 1 206 ? -3.764 3.488 16.555 1.00 85.62 206 ILE A C 1
ATOM 1725 O O . ILE A 1 206 ? -3.902 2.900 15.483 1.00 85.62 206 ILE A O 1
ATOM 1729 N N . GLU A 1 207 ? -2.963 4.542 16.698 1.00 86.38 207 GLU A N 1
ATOM 1730 C CA . GLU A 1 207 ? -2.146 5.090 15.619 1.00 86.38 207 GLU A CA 1
ATOM 1731 C C . GLU A 1 207 ? -1.156 4.046 15.087 1.00 86.38 207 GLU A C 1
ATOM 1733 O O . GLU A 1 207 ? -1.174 3.749 13.891 1.00 86.38 207 GLU A O 1
ATOM 1738 N N . GLU A 1 208 ? -0.374 3.420 15.969 1.00 87.31 208 GLU A N 1
ATOM 1739 C CA . GLU A 1 208 ? 0.569 2.345 15.634 1.00 87.31 208 GLU A CA 1
ATOM 1740 C C . GLU A 1 208 ? -0.115 1.194 14.886 1.00 87.31 208 GLU A C 1
ATOM 1742 O O . GLU A 1 208 ? 0.412 0.711 13.884 1.00 87.31 208 GLU A O 1
ATOM 1747 N N . GLY A 1 209 ? -1.332 0.817 15.288 1.00 86.94 209 GLY A N 1
ATOM 1748 C CA . GLY A 1 209 ? -2.092 -0.239 14.620 1.00 86.94 209 GLY A CA 1
ATOM 1749 C C . GLY A 1 209 ? -2.576 0.122 13.213 1.00 86.94 209 GLY A C 1
ATOM 1750 O O . GLY A 1 209 ? -2.637 -0.751 12.343 1.00 86.94 209 GLY A O 1
ATOM 1751 N N . ILE A 1 210 ? -2.921 1.391 12.970 1.00 88.56 210 ILE A N 1
ATOM 1752 C CA . ILE A 1 210 ? -3.461 1.865 11.683 1.00 88.56 210 ILE A CA 1
ATOM 1753 C C . ILE A 1 210 ? -2.345 2.167 10.678 1.00 88.56 210 ILE A C 1
ATOM 1755 O O . ILE A 1 210 ? -2.538 1.982 9.473 1.00 88.56 210 ILE A O 1
ATOM 1759 N N . LEU A 1 211 ? -1.180 2.625 11.143 1.00 88.31 211 LEU A N 1
ATOM 1760 C CA . LEU A 1 211 ? -0.071 3.054 10.284 1.00 88.31 211 LEU A CA 1
ATOM 1761 C C . LEU A 1 211 ? 0.327 2.015 9.215 1.00 88.31 211 LEU A C 1
ATOM 1763 O O . LEU A 1 211 ? 0.402 2.391 8.040 1.00 88.31 211 LEU A O 1
ATOM 1767 N N . PRO A 1 212 ? 0.505 0.716 9.533 1.00 91.12 212 PRO A N 1
ATOM 1768 C CA . PRO A 1 212 ? 0.766 -0.315 8.528 1.00 91.12 212 PRO A CA 1
ATOM 1769 C C . PRO A 1 212 ? -0.278 -0.367 7.398 1.00 91.12 212 PRO A C 1
ATOM 1771 O O . PRO A 1 212 ? 0.087 -0.456 6.223 1.00 91.12 212 PRO A O 1
ATOM 1774 N N . LEU A 1 213 ? -1.572 -0.257 7.727 1.00 90.75 213 LEU A N 1
ATOM 1775 C CA . LEU A 1 213 ? -2.676 -0.251 6.754 1.00 90.75 213 LEU A CA 1
ATOM 1776 C C . LEU A 1 213 ? -2.673 1.024 5.905 1.00 90.75 213 LEU A C 1
ATOM 1778 O O . LEU A 1 213 ? -2.968 0.996 4.707 1.00 90.75 213 LEU A O 1
ATOM 1782 N N . TYR A 1 214 ? -2.325 2.152 6.524 1.00 90.38 214 TYR A N 1
ATOM 1783 C CA . TYR A 1 214 ? -2.197 3.433 5.842 1.00 90.38 214 TYR A CA 1
ATOM 1784 C C . TYR A 1 214 ? -1.061 3.414 4.811 1.00 90.38 214 TYR A C 1
ATOM 1786 O O . TYR A 1 214 ? -1.266 3.811 3.665 1.00 90.38 214 TYR A O 1
ATOM 1794 N N . PHE A 1 215 ? 0.115 2.898 5.174 1.00 89.69 215 PHE A N 1
ATOM 1795 C CA . PHE A 1 215 ? 1.261 2.806 4.264 1.00 89.69 215 PHE A CA 1
ATOM 1796 C C . PHE A 1 215 ? 1.043 1.812 3.119 1.00 89.69 215 PHE A C 1
ATOM 1798 O O . PHE A 1 215 ? 1.468 2.062 1.991 1.00 89.69 215 PHE A O 1
ATOM 1805 N N . MET A 1 216 ? 0.303 0.729 3.361 1.00 91.19 216 MET A N 1
ATOM 1806 C CA . MET A 1 216 ? -0.061 -0.239 2.320 1.00 91.19 216 MET A CA 1
ATOM 1807 C C . MET A 1 216 ? -1.151 0.266 1.364 1.00 91.19 216 MET A C 1
ATOM 1809 O O . MET A 1 216 ? -1.320 -0.298 0.280 1.00 91.19 216 MET A O 1
ATOM 1813 N N . LYS A 1 217 ? -1.880 1.334 1.717 1.00 92.06 217 LYS A N 1
ATOM 1814 C CA . LYS A 1 217 ? -3.033 1.847 0.959 1.00 92.06 217 LYS A CA 1
ATOM 1815 C C . LYS A 1 217 ? -2.728 2.102 -0.511 1.00 92.06 217 LYS A C 1
ATOM 1817 O O . LYS A 1 217 ? -3.464 1.642 -1.376 1.00 92.06 217 LYS A O 1
ATOM 1822 N N . LYS A 1 218 ? -1.671 2.863 -0.808 1.00 89.75 218 LYS A N 1
ATOM 1823 C CA . LYS A 1 218 ? -1.380 3.291 -2.187 1.00 89.75 218 LYS A CA 1
ATOM 1824 C C . LYS A 1 218 ? -0.991 2.113 -3.077 1.00 89.75 218 LYS A C 1
ATOM 1826 O O . LYS A 1 218 ? -1.363 2.093 -4.242 1.00 89.75 218 LYS A O 1
ATOM 1831 N N . LEU A 1 219 ? -0.315 1.115 -2.511 1.00 93.38 219 LEU A N 1
ATOM 1832 C CA . LEU A 1 219 ? -0.007 -0.128 -3.214 1.00 93.38 219 LEU A CA 1
ATOM 1833 C C . LEU A 1 219 ? -1.251 -0.995 -3.420 1.00 93.38 219 LEU A C 1
ATOM 1835 O O . LEU A 1 219 ? -1.443 -1.531 -4.502 1.00 93.38 219 LEU A O 1
ATOM 1839 N N . SER A 1 220 ? -2.124 -1.058 -2.419 1.00 92.94 220 SER A N 1
ATOM 1840 C CA . SER A 1 220 ? -3.410 -1.770 -2.475 1.00 92.94 220 SER A CA 1
ATOM 1841 C C . SER A 1 220 ? -4.364 -1.183 -3.529 1.00 92.94 220 SER A C 1
ATOM 1843 O O . SER A 1 220 ? -5.123 -1.893 -4.179 1.00 92.94 220 SER A O 1
ATOM 1845 N N . GLN A 1 221 ? -4.291 0.133 -3.742 1.00 92.25 221 GLN A N 1
ATOM 1846 C CA . GLN A 1 221 ? -5.073 0.867 -4.742 1.00 92.25 221 GLN A CA 1
ATOM 1847 C C . GLN A 1 221 ? -4.397 0.944 -6.121 1.00 92.25 221 GLN A C 1
ATOM 1849 O O . GLN A 1 221 ? -4.940 1.579 -7.029 1.00 92.25 221 GLN A O 1
ATOM 1854 N N . PHE A 1 222 ? -3.217 0.342 -6.292 1.00 93.31 222 PHE A N 1
ATOM 1855 C CA . PHE A 1 222 ? -2.518 0.364 -7.570 1.00 93.31 222 PHE A CA 1
ATOM 1856 C C . PHE A 1 222 ? -3.327 -0.411 -8.633 1.00 93.31 222 PHE A C 1
ATOM 1858 O O . PHE A 1 222 ? -3.764 -1.534 -8.370 1.00 93.31 222 PHE A O 1
ATOM 1865 N N . PRO A 1 223 ? -3.539 0.149 -9.840 1.00 93.00 223 PRO A N 1
ATOM 1866 C CA . PRO A 1 223 ? -4.357 -0.469 -10.885 1.00 93.00 223 PRO A CA 1
ATOM 1867 C C . PRO A 1 223 ? -3.612 -1.614 -11.595 1.00 93.00 223 PRO A C 1
ATOM 1869 O O . PRO A 1 223 ? -3.216 -1.491 -12.756 1.00 93.00 223 PRO A O 1
ATOM 1872 N N . PHE A 1 224 ? -3.423 -2.738 -10.899 1.00 93.62 224 PHE A N 1
ATOM 1873 C CA . PHE A 1 224 ? -2.702 -3.907 -11.413 1.00 93.62 224 PHE A CA 1
ATOM 1874 C C . PHE A 1 224 ? -3.294 -4.442 -12.720 1.00 93.62 224 PHE A C 1
ATOM 1876 O O . PHE A 1 224 ? -2.534 -4.709 -13.645 1.00 93.62 224 PHE A O 1
ATOM 1883 N N . THR A 1 225 ? -4.623 -4.527 -12.841 1.00 92.62 225 THR A N 1
ATOM 1884 C CA . THR A 1 225 ? -5.290 -4.997 -14.069 1.00 92.62 225 THR A CA 1
ATOM 1885 C C . THR A 1 225 ? -4.894 -4.146 -15.273 1.00 92.62 225 THR A C 1
ATOM 1887 O O . THR A 1 225 ? -4.407 -4.665 -16.276 1.00 92.62 225 THR A O 1
ATOM 1890 N N . SER A 1 226 ? -4.994 -2.819 -15.152 1.00 93.81 226 SER A N 1
ATOM 1891 C CA . SER A 1 226 ? -4.593 -1.899 -16.219 1.00 93.81 226 SER A CA 1
ATOM 1892 C C . SER A 1 226 ? -3.097 -1.980 -16.516 1.00 93.81 226 SER A C 1
ATOM 1894 O O . SER A 1 226 ? -2.711 -2.005 -17.682 1.00 93.81 226 SER A O 1
ATOM 1896 N N . PHE A 1 227 ? -2.253 -2.070 -15.486 1.00 94.50 227 PHE A N 1
ATOM 1897 C CA . PHE A 1 227 ? -0.811 -2.224 -15.661 1.00 94.50 227 PHE A CA 1
ATOM 1898 C C . PHE A 1 227 ? -0.451 -3.500 -16.438 1.00 94.50 227 PHE A C 1
ATOM 1900 O O . PHE A 1 227 ? 0.284 -3.421 -17.421 1.00 94.50 227 PHE A O 1
ATOM 1907 N N . PHE A 1 228 ? -0.985 -4.662 -16.053 1.00 94.25 228 PHE A N 1
ATOM 1908 C CA . PHE A 1 228 ? -0.681 -5.932 -16.723 1.00 94.25 228 PHE A CA 1
ATOM 1909 C C . PHE A 1 228 ? -1.315 -6.049 -18.111 1.00 94.25 228 PHE A C 1
ATOM 1911 O O . PHE A 1 228 ? -0.717 -6.673 -18.992 1.00 94.25 228 PHE A O 1
ATOM 1918 N N . SER A 1 229 ? -2.433 -5.360 -18.362 1.00 92.88 229 SER A N 1
ATOM 1919 C CA . SER A 1 229 ? -3.018 -5.273 -19.706 1.00 92.88 229 SER A CA 1
ATOM 1920 C C . SER A 1 229 ? -2.042 -4.688 -20.736 1.00 92.88 229 SER A C 1
ATOM 1922 O O . SER A 1 229 ? -2.045 -5.112 -21.893 1.00 92.88 229 SER A O 1
ATOM 1924 N N . LEU A 1 230 ? -1.128 -3.794 -20.317 1.00 92.69 230 LEU A N 1
ATOM 1925 C CA . LEU A 1 230 ? -0.075 -3.270 -21.194 1.00 92.69 230 LEU A CA 1
ATOM 1926 C C . LEU A 1 230 ? 0.833 -4.397 -21.700 1.00 92.69 230 LEU A C 1
ATOM 1928 O O . LEU A 1 230 ? 1.221 -4.406 -22.866 1.00 92.69 230 LEU A O 1
ATOM 1932 N N . PHE A 1 231 ? 1.108 -5.381 -20.841 1.00 93.50 231 PHE A N 1
ATOM 1933 C CA . PHE A 1 231 ? 1.900 -6.576 -21.140 1.00 93.50 231 PHE A CA 1
ATOM 1934 C C . PHE A 1 231 ? 1.079 -7.688 -21.813 1.00 93.50 231 PHE A C 1
ATOM 1936 O O . PHE A 1 231 ? 1.586 -8.799 -21.980 1.00 93.50 231 PHE A O 1
ATOM 1943 N N . ARG A 1 232 ? -0.157 -7.381 -22.244 1.00 92.31 232 ARG A N 1
ATOM 1944 C CA . ARG A 1 232 ? -1.127 -8.297 -22.871 1.00 92.31 232 ARG A CA 1
ATOM 1945 C C . ARG A 1 232 ? -1.580 -9.441 -21.964 1.00 92.31 232 ARG A C 1
ATOM 1947 O O . ARG A 1 232 ? -1.877 -10.527 -22.453 1.00 92.31 232 ARG A O 1
ATOM 1954 N N . VAL A 1 233 ? -1.627 -9.186 -20.660 1.00 91.56 233 VAL A N 1
ATOM 1955 C CA . VAL A 1 233 ? -2.139 -10.127 -19.663 1.00 91.56 233 VAL A CA 1
ATOM 1956 C C . VAL A 1 233 ? -3.413 -9.553 -19.066 1.00 91.56 233 VAL A C 1
ATOM 1958 O O . VAL A 1 233 ? -3.390 -8.457 -18.506 1.00 91.56 233 VAL A O 1
ATOM 1961 N N . ASP A 1 234 ? -4.506 -10.298 -19.191 1.00 88.50 234 ASP A N 1
ATOM 1962 C CA . ASP A 1 234 ? -5.735 -10.027 -18.453 1.00 88.50 234 ASP A CA 1
ATOM 1963 C C . ASP A 1 234 ? -5.688 -10.786 -17.124 1.00 88.50 234 ASP A C 1
ATOM 1965 O O . ASP A 1 234 ? -5.415 -11.987 -17.099 1.00 88.50 234 ASP A O 1
ATOM 1969 N N . LEU A 1 235 ? -5.888 -10.070 -16.017 1.00 85.69 235 LEU A N 1
ATOM 1970 C CA . LEU A 1 235 ? -5.909 -10.683 -14.691 1.00 85.69 235 LEU A CA 1
ATOM 1971 C C . LEU A 1 235 ? -7.225 -11.413 -14.420 1.00 85.69 235 LEU A C 1
ATOM 1973 O O . LEU A 1 235 ? -7.213 -12.377 -13.658 1.00 85.69 235 LEU A O 1
ATOM 1977 N N . ASP A 1 236 ? -8.328 -10.981 -15.034 1.00 82.19 236 ASP A N 1
ATOM 1978 C CA . ASP A 1 236 ? -9.657 -11.530 -14.749 1.00 82.19 236 ASP A CA 1
ATOM 1979 C C . ASP A 1 236 ? -9.800 -12.958 -15.309 1.00 82.19 236 ASP A C 1
ATOM 1981 O O . ASP A 1 236 ? -10.455 -13.814 -14.710 1.00 82.19 236 ASP A O 1
ATOM 1985 N N . ASP A 1 237 ? -9.093 -13.248 -16.405 1.00 74.31 237 ASP A N 1
ATOM 1986 C CA . ASP A 1 237 ? -9.034 -14.569 -17.038 1.00 74.31 237 ASP A CA 1
ATOM 1987 C C . ASP A 1 237 ? -7.976 -15.499 -16.408 1.00 74.31 237 ASP A C 1
ATOM 1989 O O . ASP A 1 237 ? -7.897 -16.689 -16.737 1.00 74.31 237 ASP A O 1
ATOM 1993 N N . TYR A 1 238 ? -7.141 -14.991 -15.495 1.00 72.31 238 TYR A N 1
ATOM 1994 C CA . TYR A 1 238 ? -5.988 -15.725 -14.980 1.00 72.31 238 TYR A CA 1
ATOM 1995 C C . TYR A 1 238 ? -6.320 -16.517 -13.707 1.00 72.31 238 TYR A C 1
ATOM 1997 O O . TYR A 1 238 ? -6.139 -16.052 -12.585 1.00 72.31 238 TYR A O 1
ATOM 2005 N N . GLN A 1 239 ? -6.774 -17.761 -13.879 1.00 64.38 239 GLN A N 1
ATOM 2006 C CA . GLN A 1 239 ? -7.104 -18.667 -12.765 1.00 64.38 239 GLN A CA 1
ATOM 2007 C C . GLN A 1 239 ? -5.928 -19.543 -12.287 1.00 64.38 239 GLN A C 1
ATOM 2009 O O . GLN A 1 239 ? -6.066 -20.301 -11.325 1.00 64.38 239 GLN A O 1
ATOM 2014 N N . GLU A 1 240 ? -4.761 -19.472 -12.936 1.00 64.06 240 GLU A N 1
ATOM 2015 C CA . GLU A 1 240 ? -3.640 -20.374 -12.654 1.00 64.06 240 GLU A CA 1
ATOM 2016 C C . GLU A 1 240 ? -2.645 -19.845 -11.603 1.00 64.06 240 GLU A C 1
ATOM 2018 O O . GLU A 1 240 ? -2.350 -18.657 -11.487 1.00 64.06 240 GLU A O 1
ATOM 2023 N N . GLN A 1 241 ? -2.029 -20.769 -10.855 1.00 64.44 241 GLN A N 1
ATOM 2024 C CA . GLN A 1 241 ? -0.918 -20.457 -9.944 1.00 64.44 241 GLN A CA 1
ATOM 2025 C C . GLN A 1 241 ? 0.408 -20.174 -10.674 1.00 64.44 241 GLN A C 1
ATOM 2027 O O . GLN A 1 241 ? 1.371 -19.751 -10.025 1.00 64.44 241 GLN A O 1
ATOM 2032 N N . SER A 1 242 ? 0.469 -20.367 -11.994 1.00 79.50 242 SER A N 1
ATOM 2033 C CA . SER A 1 242 ? 1.658 -20.149 -12.824 1.00 79.50 242 SER A CA 1
ATOM 2034 C C . SER A 1 242 ? 1.971 -18.647 -12.996 1.00 79.50 242 SER A C 1
ATOM 2036 O O . SER A 1 242 ? 1.281 -17.781 -12.447 1.00 79.50 242 SER A O 1
ATOM 2038 N N . VAL A 1 243 ? 3.097 -18.317 -13.632 1.00 84.06 243 VAL A N 1
ATOM 2039 C CA . VAL A 1 243 ? 3.456 -16.932 -13.987 1.00 84.06 243 VAL A CA 1
ATOM 2040 C C . VAL A 1 243 ? 2.992 -16.685 -15.432 1.00 84.06 243 VAL A C 1
ATOM 2042 O O . VAL A 1 243 ? 3.302 -17.523 -16.282 1.00 84.06 243 VAL A O 1
ATOM 2045 N N . PRO A 1 244 ? 2.255 -15.594 -15.729 1.00 88.06 244 PRO A N 1
ATOM 2046 C CA . PRO A 1 244 ? 1.807 -15.283 -17.082 1.00 88.06 244 PRO A CA 1
ATOM 2047 C C . PRO A 1 244 ? 2.974 -15.089 -18.058 1.00 88.06 244 PRO A C 1
ATOM 2049 O O . PRO A 1 244 ? 4.038 -14.600 -17.682 1.00 88.06 244 PRO A O 1
ATOM 2052 N N . ASP A 1 245 ? 2.752 -15.405 -19.335 1.00 90.31 245 ASP A N 1
ATOM 2053 C CA . ASP A 1 245 ? 3.697 -15.092 -20.414 1.00 90.31 245 ASP A CA 1
ATOM 2054 C C . ASP A 1 245 ? 3.563 -13.614 -20.820 1.00 90.31 245 ASP A C 1
ATOM 2056 O O . ASP A 1 245 ? 2.790 -13.252 -21.712 1.00 90.31 245 ASP A O 1
ATOM 2060 N N . PHE A 1 246 ? 4.300 -12.744 -20.128 1.00 92.62 246 PHE A N 1
ATOM 2061 C CA . PHE A 1 246 ? 4.308 -11.305 -20.391 1.00 92.62 246 PHE A CA 1
ATOM 2062 C C . PHE A 1 246 ? 4.980 -10.971 -21.729 1.00 92.62 246 PHE A C 1
ATOM 2064 O O . PHE A 1 246 ? 5.999 -11.553 -22.103 1.00 92.62 246 PHE A O 1
ATOM 2071 N N . LYS A 1 247 ? 4.456 -9.967 -22.442 1.00 91.44 247 LYS A N 1
ATOM 2072 C CA . LYS A 1 247 ? 5.105 -9.402 -23.639 1.00 91.44 247 LYS A CA 1
ATOM 2073 C C . LYS A 1 247 ? 5.791 -8.073 -23.322 1.00 91.44 247 LYS A C 1
ATOM 2075 O O . LYS A 1 247 ? 5.257 -7.315 -22.521 1.00 91.44 247 LYS A O 1
ATOM 2080 N N . PRO A 1 248 ? 6.947 -7.765 -23.939 1.00 88.81 248 PRO A N 1
ATOM 2081 C CA . PRO A 1 248 ? 7.655 -6.514 -23.684 1.00 88.81 248 PRO A CA 1
ATOM 2082 C C . PRO A 1 248 ? 6.812 -5.302 -24.101 1.00 88.81 248 PRO A C 1
ATOM 2084 O O . 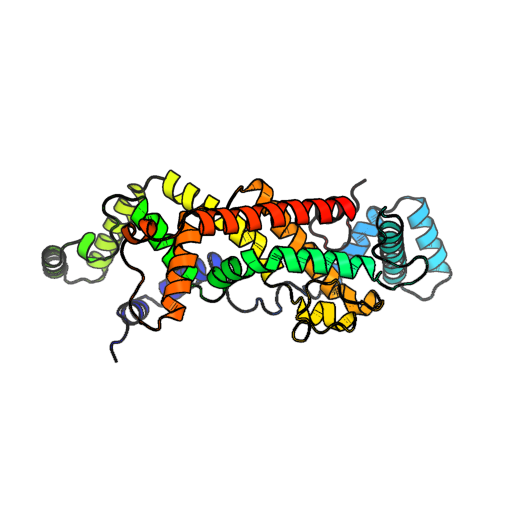PRO A 1 248 ? 6.128 -5.319 -25.128 1.00 88.81 248 PRO A O 1
ATOM 2087 N N . VAL A 1 249 ? 6.891 -4.236 -23.304 1.00 92.00 249 VAL A N 1
ATOM 2088 C CA . VAL A 1 249 ? 6.103 -2.999 -23.452 1.00 92.00 249 VAL A CA 1
ATOM 2089 C C . VAL A 1 249 ? 7.044 -1.814 -23.540 1.00 92.00 249 VAL A C 1
ATOM 2091 O O . VAL A 1 249 ? 8.066 -1.798 -22.859 1.00 92.00 249 VAL A O 1
ATOM 2094 N N . SER A 1 250 ? 6.731 -0.806 -24.356 1.00 89.12 250 SER A N 1
ATOM 2095 C CA . SER A 1 250 ? 7.568 0.394 -24.393 1.00 89.12 250 SER A CA 1
ATOM 2096 C C . SER A 1 250 ? 7.473 1.159 -23.067 1.00 89.12 250 SER A C 1
ATOM 2098 O O . SER A 1 250 ? 6.394 1.350 -22.509 1.00 89.12 250 SER A O 1
ATOM 2100 N N . LEU A 1 251 ? 8.607 1.640 -22.561 1.00 83.75 251 LEU A N 1
ATOM 2101 C CA . LEU A 1 251 ? 8.685 2.421 -21.329 1.00 83.75 251 LEU A CA 1
ATOM 2102 C C . LEU A 1 251 ? 7.745 3.625 -21.384 1.00 83.75 251 LEU A C 1
ATOM 2104 O O . LEU A 1 251 ? 7.095 3.922 -20.394 1.00 83.75 251 LEU A O 1
ATOM 2108 N N . ALA A 1 252 ? 7.630 4.279 -22.541 1.00 80.50 252 ALA A N 1
ATOM 2109 C CA . ALA A 1 252 ? 6.738 5.419 -22.726 1.00 80.50 252 ALA A CA 1
ATOM 2110 C C . ALA A 1 252 ? 5.264 5.086 -22.426 1.00 80.50 252 ALA A C 1
ATOM 2112 O O . ALA A 1 252 ? 4.562 5.921 -21.867 1.00 80.50 252 ALA A O 1
ATOM 2113 N N . GLN A 1 253 ? 4.803 3.874 -22.755 1.00 85.75 253 GLN A N 1
ATOM 2114 C CA . GLN A 1 253 ? 3.426 3.438 -22.481 1.00 85.75 253 GLN A CA 1
ATOM 2115 C C . GLN A 1 253 ? 3.190 3.118 -21.003 1.00 85.75 253 GLN A C 1
ATOM 2117 O O . GLN A 1 253 ? 2.077 3.267 -20.510 1.00 85.75 253 GLN A O 1
ATOM 2122 N N . ALA A 1 254 ? 4.228 2.672 -20.300 1.00 87.62 254 ALA A N 1
ATOM 2123 C CA . ALA A 1 254 ? 4.134 2.206 -18.921 1.00 87.62 254 ALA A CA 1
ATOM 2124 C C . ALA A 1 254 ? 4.708 3.197 -17.893 1.00 87.62 254 ALA A C 1
ATOM 2126 O O . ALA A 1 254 ? 4.665 2.915 -16.698 1.00 87.62 254 ALA A O 1
ATOM 2127 N N . LEU A 1 255 ? 5.240 4.343 -18.332 1.00 83.56 255 LEU A N 1
ATOM 2128 C CA . LEU A 1 255 ? 5.957 5.294 -17.481 1.00 83.56 255 LEU A CA 1
ATOM 2129 C C . LEU A 1 255 ? 5.097 5.775 -16.310 1.00 83.56 255 LEU A C 1
ATOM 2131 O O . LEU A 1 255 ? 5.537 5.706 -15.168 1.00 83.56 255 LEU A O 1
ATOM 2135 N N . GLU A 1 256 ? 3.858 6.180 -16.589 1.00 81.88 256 GLU A N 1
ATOM 2136 C CA . GLU A 1 256 ? 2.921 6.658 -15.567 1.00 81.88 256 GLU A CA 1
ATOM 2137 C C . GLU A 1 256 ? 2.648 5.582 -14.504 1.00 81.88 256 GLU A C 1
ATOM 2139 O O . GLU A 1 256 ? 2.677 5.849 -13.302 1.00 81.88 256 GLU A O 1
ATOM 2144 N N . TYR A 1 257 ? 2.468 4.331 -14.934 1.00 88.62 257 TYR A N 1
ATOM 2145 C CA . TYR A 1 257 ? 2.285 3.216 -14.011 1.00 88.62 257 TYR A CA 1
ATOM 2146 C C . TYR A 1 257 ? 3.552 2.899 -13.219 1.00 88.62 257 TYR A C 1
ATOM 2148 O O . TYR A 1 257 ? 3.452 2.543 -12.050 1.00 88.62 257 TYR A O 1
ATOM 2156 N N . ILE A 1 258 ? 4.741 3.030 -13.810 1.00 87.44 258 ILE A N 1
ATOM 2157 C CA . ILE A 1 258 ? 6.008 2.819 -13.098 1.00 87.44 258 ILE A CA 1
ATOM 2158 C C . ILE A 1 258 ? 6.213 3.888 -12.030 1.00 87.44 258 ILE A C 1
ATOM 2160 O O . ILE A 1 258 ? 6.617 3.557 -10.918 1.00 87.44 258 ILE A O 1
ATOM 2164 N N . GLU A 1 259 ? 5.926 5.149 -12.342 1.00 81.75 259 GLU A N 1
ATOM 2165 C CA . GLU A 1 259 ? 6.007 6.249 -11.379 1.00 81.75 259 GLU A CA 1
ATOM 2166 C C . GLU A 1 259 ? 5.030 6.031 -10.222 1.00 81.75 259 GLU A C 1
ATOM 2168 O O . GLU A 1 259 ? 5.414 6.103 -9.051 1.00 81.75 259 GLU A O 1
ATOM 2173 N N . HIS A 1 260 ? 3.787 5.666 -10.542 1.00 84.50 260 HIS A N 1
ATOM 2174 C CA . HIS A 1 260 ? 2.788 5.323 -9.540 1.00 84.50 260 HIS A CA 1
ATOM 2175 C C . HIS A 1 260 ? 3.249 4.135 -8.685 1.00 84.50 260 HIS A C 1
ATOM 2177 O O . HIS A 1 260 ? 3.236 4.214 -7.455 1.00 84.50 260 HIS A O 1
ATOM 2183 N N . LEU A 1 261 ? 3.722 3.058 -9.307 1.00 90.06 261 LEU A N 1
ATOM 2184 C CA . LEU A 1 261 ? 4.203 1.879 -8.597 1.00 90.06 261 LEU A CA 1
ATOM 2185 C C . LEU A 1 261 ? 5.387 2.217 -7.685 1.00 90.06 261 LEU A C 1
ATOM 2187 O O . LEU A 1 261 ? 5.424 1.767 -6.543 1.00 90.06 261 LEU A O 1
ATOM 2191 N N . ALA A 1 262 ? 6.333 3.036 -8.147 1.00 85.88 262 ALA A N 1
ATOM 2192 C CA . ALA A 1 262 ? 7.473 3.472 -7.349 1.00 85.88 262 ALA A CA 1
ATOM 2193 C C . ALA A 1 262 ? 7.028 4.253 -6.104 1.00 85.88 262 ALA A C 1
ATOM 2195 O O . ALA A 1 262 ? 7.513 3.981 -5.003 1.00 85.88 262 ALA A O 1
ATOM 2196 N N . TYR A 1 263 ? 6.065 5.165 -6.251 1.00 83.62 263 TYR A N 1
ATOM 2197 C CA . TYR A 1 263 ? 5.488 5.897 -5.124 1.00 83.62 263 TYR A CA 1
ATOM 2198 C C . TYR A 1 263 ? 4.756 4.976 -4.142 1.00 83.62 263 TYR A C 1
ATOM 2200 O O . TYR A 1 263 ? 4.952 5.059 -2.926 1.00 83.62 263 TYR A O 1
ATOM 2208 N N . ALA A 1 264 ? 3.936 4.071 -4.672 1.00 89.06 264 ALA A N 1
ATOM 2209 C CA . ALA A 1 264 ? 3.185 3.106 -3.888 1.00 89.06 264 ALA A CA 1
ATOM 2210 C C . ALA A 1 264 ? 4.112 2.183 -3.083 1.00 89.06 264 ALA A C 1
ATOM 2212 O O . ALA A 1 264 ? 3.912 1.998 -1.883 1.00 89.06 264 ALA A O 1
ATOM 2213 N N . LEU A 1 265 ? 5.171 1.674 -3.715 1.00 90.75 265 LEU A N 1
ATOM 2214 C CA . LEU A 1 265 ? 6.202 0.866 -3.069 1.00 90.75 265 LEU A CA 1
ATOM 2215 C C . LEU A 1 265 ? 6.982 1.651 -2.018 1.00 90.75 265 LEU A C 1
ATOM 2217 O O . LEU A 1 265 ? 7.271 1.115 -0.952 1.00 90.75 265 LEU A O 1
ATOM 2221 N N . TYR A 1 266 ? 7.319 2.913 -2.288 1.00 86.81 266 TYR A N 1
ATOM 2222 C CA . TYR A 1 266 ? 7.988 3.763 -1.309 1.00 86.81 266 TYR A CA 1
ATOM 2223 C C . TYR A 1 266 ? 7.124 3.956 -0.059 1.00 86.81 266 TYR A C 1
ATOM 2225 O O . TYR A 1 266 ? 7.614 3.771 1.055 1.00 86.81 266 TYR A O 1
ATOM 2233 N N . SER A 1 267 ? 5.836 4.263 -0.234 1.00 87.31 267 SER A N 1
ATOM 2234 C CA . SER A 1 267 ? 4.892 4.380 0.879 1.00 87.31 267 SER A CA 1
ATOM 2235 C C . SER A 1 267 ? 4.811 3.073 1.670 1.00 87.31 267 SER A C 1
ATOM 2237 O O . SER A 1 267 ? 5.037 3.088 2.876 1.00 87.31 267 SER A O 1
ATOM 2239 N N . ALA A 1 268 ? 4.622 1.948 0.979 1.00 90.81 268 ALA A N 1
ATOM 2240 C CA . ALA A 1 268 ? 4.494 0.628 1.588 1.00 90.81 268 ALA A CA 1
ATOM 2241 C C . ALA A 1 268 ? 5.795 0.112 2.236 1.00 90.81 268 ALA A C 1
ATOM 2243 O O . ALA A 1 268 ? 5.763 -0.720 3.136 1.00 90.81 268 ALA A O 1
ATOM 2244 N N . SER A 1 269 ? 6.962 0.630 1.845 1.00 89.00 269 SER A N 1
ATOM 2245 C CA . SER A 1 269 ? 8.234 0.265 2.483 1.00 89.00 269 SER A CA 1
ATOM 2246 C C . SER A 1 269 ? 8.342 0.721 3.938 1.00 89.00 269 SER A C 1
ATOM 2248 O O . SER A 1 269 ? 9.068 0.104 4.717 1.00 89.00 269 SER A O 1
ATOM 2250 N N . LYS A 1 270 ? 7.579 1.754 4.315 1.00 88.25 270 LYS A N 1
ATOM 2251 C CA . LYS A 1 270 ? 7.501 2.259 5.692 1.00 88.25 270 LYS A CA 1
ATOM 2252 C C . LYS A 1 270 ? 6.735 1.323 6.619 1.00 88.25 270 LYS A C 1
ATOM 2254 O O . LYS A 1 270 ? 6.903 1.394 7.829 1.00 88.25 270 LYS A O 1
ATOM 2259 N N . THR A 1 271 ? 5.953 0.393 6.071 1.00 87.50 271 THR A N 1
ATOM 2260 C CA . THR A 1 271 ? 5.211 -0.600 6.853 1.00 87.50 271 THR A CA 1
ATOM 2261 C C . THR A 1 271 ? 6.132 -1.432 7.747 1.00 87.50 271 THR A C 1
ATOM 2263 O O . THR A 1 271 ? 5.747 -1.774 8.858 1.00 87.50 271 THR A O 1
ATOM 2266 N N . ARG A 1 272 ? 7.376 -1.698 7.323 1.00 84.12 272 ARG A N 1
ATOM 2267 C CA . ARG A 1 272 ? 8.347 -2.441 8.141 1.00 84.12 272 ARG A CA 1
ATOM 2268 C C . ARG A 1 272 ? 8.785 -1.679 9.396 1.00 84.12 272 ARG A C 1
ATOM 2270 O O . ARG A 1 272 ? 9.068 -2.304 10.411 1.00 84.12 272 ARG A O 1
ATOM 2277 N N . GLU A 1 273 ? 8.838 -0.350 9.328 1.00 83.12 273 GLU A N 1
ATOM 2278 C CA . GLU A 1 273 ? 9.231 0.507 10.455 1.00 83.12 273 GLU A CA 1
ATOM 2279 C C . GLU A 1 273 ? 8.135 0.563 11.529 1.00 83.12 273 GLU A C 1
ATOM 2281 O O . GLU A 1 273 ? 8.439 0.730 12.706 1.00 83.12 273 GLU A O 1
ATOM 2286 N N . CYS A 1 274 ? 6.874 0.374 11.130 1.00 77.12 274 CYS A N 1
ATOM 2287 C CA . CYS A 1 274 ? 5.706 0.465 12.010 1.00 77.12 274 CYS A CA 1
ATOM 2288 C C . CYS A 1 274 ? 5.264 -0.872 12.619 1.00 77.12 274 CYS A C 1
ATOM 2290 O O . CYS A 1 274 ? 4.322 -0.897 13.402 1.00 77.12 274 CYS A O 1
ATOM 2292 N N . GLY A 1 275 ? 5.932 -1.979 12.286 1.00 79.44 275 GLY A N 1
ATOM 2293 C CA . GLY A 1 275 ? 5.619 -3.296 12.839 1.00 79.44 275 GLY A CA 1
ATOM 2294 C C . GLY A 1 275 ? 4.395 -3.970 12.206 1.00 79.44 275 GLY A C 1
ATOM 2295 O O . GLY A 1 275 ? 4.092 -3.791 11.026 1.00 79.44 275 GLY A O 1
ATOM 2296 N N . THR A 1 276 ? 3.736 -4.839 12.974 1.00 86.19 276 THR A N 1
ATOM 2297 C CA . THR A 1 276 ? 2.583 -5.636 12.523 1.00 86.19 276 THR A CA 1
ATOM 2298 C C . THR A 1 276 ? 1.268 -4.901 12.745 1.00 86.19 276 THR A C 1
ATOM 2300 O O . THR A 1 276 ? 1.126 -4.176 13.726 1.00 86.19 276 THR A O 1
ATOM 2303 N N . VAL A 1 277 ? 0.274 -5.154 11.889 1.00 88.88 277 VAL A N 1
ATOM 2304 C CA . VAL A 1 277 ? -1.087 -4.645 12.107 1.00 88.88 277 VAL A CA 1
ATOM 2305 C C . VAL A 1 277 ? -1.614 -5.190 13.436 1.00 88.88 277 VAL A C 1
ATOM 2307 O O . VAL A 1 277 ? -1.461 -6.375 13.745 1.00 88.88 277 VAL A O 1
ATOM 2310 N N . HIS A 1 278 ? -2.244 -4.328 14.232 1.00 91.25 278 HIS A N 1
ATOM 2311 C CA . HIS A 1 278 ? -2.805 -4.747 15.511 1.00 91.25 278 HIS A CA 1
ATOM 2312 C C . HIS A 1 278 ? -3.883 -5.813 15.319 1.00 91.25 278 HIS A C 1
ATOM 2314 O O . HIS A 1 278 ? -4.756 -5.701 14.452 1.00 91.25 278 HIS A O 1
ATOM 2320 N N . SER A 1 279 ? -3.824 -6.843 16.163 1.00 90.19 279 SER A N 1
ATOM 2321 C CA . SER A 1 279 ? -4.761 -7.965 16.151 1.00 90.19 279 SER A CA 1
ATOM 2322 C C . SER A 1 279 ? -6.214 -7.512 16.231 1.00 90.19 279 SER A C 1
ATOM 2324 O O . SER A 1 279 ? -7.061 -8.091 15.570 1.00 90.19 279 SER A O 1
ATOM 2326 N N . GLU A 1 280 ? -6.490 -6.453 16.986 1.00 90.06 280 GLU A N 1
ATOM 2327 C CA . GLU A 1 280 ? -7.827 -5.919 17.217 1.00 90.06 280 GLU A CA 1
ATOM 2328 C C . GLU A 1 280 ? -8.446 -5.310 15.948 1.00 90.06 280 GLU A C 1
ATOM 2330 O O . GLU A 1 280 ? -9.655 -5.383 15.746 1.00 90.06 280 GLU A O 1
ATOM 2335 N N . LEU A 1 281 ? -7.625 -4.738 15.060 1.00 90.75 281 LEU A N 1
ATOM 2336 C CA . LEU A 1 281 ? -8.098 -4.235 13.768 1.00 90.75 281 LEU A CA 1
ATOM 2337 C C . LEU A 1 281 ? -8.355 -5.393 12.804 1.00 90.75 281 LEU A C 1
ATOM 2339 O O . LEU A 1 281 ? -9.371 -5.418 12.113 1.00 90.75 281 LEU A O 1
ATOM 2343 N N . LEU A 1 282 ? -7.458 -6.381 12.776 1.00 91.75 282 LEU A N 1
ATOM 2344 C CA . LEU A 1 282 ? -7.638 -7.558 11.928 1.00 91.75 282 LEU A CA 1
ATOM 2345 C C . LEU A 1 282 ? -8.825 -8.415 12.376 1.00 91.75 282 LEU A C 1
ATOM 2347 O O . LEU A 1 282 ? -9.552 -8.920 11.527 1.00 91.75 282 LEU A O 1
ATOM 2351 N N . SER A 1 283 ? -9.056 -8.555 13.683 1.00 90.62 283 SER A N 1
ATOM 2352 C CA . SER A 1 283 ? -10.231 -9.254 14.202 1.00 90.62 283 SER A CA 1
ATOM 2353 C C . SER A 1 283 ? -11.511 -8.517 13.826 1.00 90.62 283 SER A C 1
ATOM 2355 O O . SER A 1 283 ? -12.435 -9.159 13.339 1.00 90.62 283 SER A O 1
ATOM 2357 N N . PHE A 1 284 ? -11.542 -7.184 13.948 1.00 90.44 284 PHE A N 1
ATOM 2358 C CA . PHE A 1 284 ? -12.674 -6.376 13.489 1.00 90.44 284 PHE A CA 1
ATOM 2359 C C . PHE A 1 284 ? -12.980 -6.613 12.003 1.00 90.44 284 PHE A C 1
ATOM 2361 O O . PHE A 1 284 ? -14.138 -6.820 11.636 1.00 90.44 284 PHE A O 1
ATOM 2368 N N . TYR A 1 285 ? -11.949 -6.633 11.152 1.00 91.62 285 TYR A N 1
ATOM 2369 C CA . TYR A 1 285 ? -12.101 -6.963 9.734 1.00 91.62 285 TYR A CA 1
ATOM 2370 C C . TYR A 1 285 ? -12.670 -8.374 9.533 1.00 91.62 285 TYR A C 1
ATOM 2372 O O . TYR A 1 285 ? -13.644 -8.530 8.803 1.00 91.62 285 TYR A O 1
ATOM 2380 N N . LEU A 1 286 ? -12.107 -9.390 10.192 1.00 90.38 286 LEU A N 1
ATOM 2381 C CA . LEU A 1 286 ? -12.536 -10.782 10.027 1.00 90.38 286 LEU A CA 1
ATOM 2382 C C . LEU A 1 286 ? -13.984 -11.003 10.484 1.00 90.38 286 LEU A C 1
ATOM 2384 O O . LEU A 1 286 ? -14.738 -11.662 9.772 1.00 90.38 286 LEU A O 1
ATOM 2388 N N . VAL A 1 287 ? -14.388 -10.427 11.621 1.00 87.88 287 VAL A N 1
ATOM 2389 C CA . VAL A 1 287 ? -15.770 -10.507 12.126 1.00 87.88 287 VAL A CA 1
ATOM 2390 C C . VAL A 1 287 ? -16.722 -9.821 11.151 1.00 87.88 287 VAL A C 1
ATOM 2392 O O . VAL A 1 287 ? -17.625 -10.462 10.621 1.00 87.88 287 VAL A O 1
ATOM 2395 N N . THR A 1 288 ? -16.449 -8.557 10.811 1.00 85.12 288 THR A N 1
ATOM 2396 C CA . THR A 1 288 ? -17.342 -7.773 9.945 1.00 85.12 288 THR A CA 1
ATOM 2397 C C . THR A 1 288 ? -17.453 -8.383 8.548 1.00 85.12 288 THR A C 1
ATOM 2399 O O . THR A 1 288 ? -18.535 -8.418 7.971 1.00 85.12 288 THR A O 1
ATOM 2402 N N . ASN A 1 289 ? -16.353 -8.887 7.983 1.00 82.19 289 ASN A N 1
ATOM 2403 C CA . ASN A 1 289 ? -16.373 -9.511 6.662 1.00 82.19 289 ASN A CA 1
ATOM 2404 C C . ASN A 1 289 ? -17.111 -10.862 6.675 1.00 82.19 289 ASN A C 1
ATOM 2406 O O . ASN A 1 289 ? -17.774 -11.205 5.701 1.00 82.19 289 ASN A O 1
ATOM 2410 N N . THR A 1 290 ? -17.052 -11.608 7.785 1.00 76.06 290 THR A N 1
ATOM 2411 C CA . THR A 1 290 ? -17.812 -12.859 7.953 1.00 76.06 290 THR A CA 1
ATOM 2412 C C . THR A 1 290 ? -19.311 -12.587 8.119 1.00 76.06 290 THR A C 1
ATOM 2414 O O . THR A 1 290 ? -20.126 -13.282 7.521 1.00 76.06 290 THR A O 1
ATOM 2417 N N . GLU A 1 291 ? -19.691 -11.549 8.865 1.00 64.50 291 GLU A N 1
ATOM 2418 C CA . GLU A 1 291 ? -21.092 -11.143 9.066 1.00 64.50 291 GLU A CA 1
ATOM 2419 C C . GLU A 1 291 ? -21.720 -10.521 7.812 1.00 64.50 291 GLU A C 1
ATOM 2421 O O . GLU A 1 291 ? -22.873 -10.802 7.488 1.00 64.50 291 GLU A O 1
ATOM 2426 N N . LEU A 1 292 ? -20.952 -9.746 7.038 1.00 58.78 292 LEU A N 1
ATOM 2427 C CA . LEU A 1 292 ? -21.395 -9.209 5.745 1.00 58.78 292 LEU A CA 1
ATOM 2428 C C . LEU A 1 292 ? -21.771 -10.317 4.747 1.00 58.78 292 LEU A C 1
ATOM 2430 O O . LEU A 1 292 ? -22.656 -10.116 3.914 1.00 58.78 292 LEU A O 1
ATOM 2434 N N . LEU A 1 293 ? -21.142 -11.493 4.844 1.00 58.28 293 LEU A N 1
ATOM 2435 C CA . LEU A 1 293 ? -21.507 -12.673 4.053 1.00 58.28 293 LEU A CA 1
ATOM 2436 C C . LEU A 1 293 ? -22.810 -13.339 4.534 1.00 58.28 293 LEU A C 1
ATOM 2438 O O . LEU A 1 293 ? -23.400 -14.113 3.781 1.00 58.28 293 LEU A O 1
ATOM 2442 N N . LEU A 1 294 ? -23.274 -13.034 5.750 1.00 57.06 294 LEU A N 1
ATOM 2443 C CA . LEU A 1 294 ? -24.432 -13.662 6.395 1.00 57.06 294 LEU A CA 1
ATOM 2444 C C . LEU A 1 294 ? -25.718 -12.808 6.383 1.00 57.06 294 LEU A C 1
ATOM 2446 O O . LEU A 1 294 ? -26.748 -13.286 6.843 1.00 57.06 294 LEU A O 1
ATOM 2450 N N . GLN A 1 295 ? -25.714 -11.617 5.769 1.00 47.16 295 GLN A N 1
ATOM 2451 C CA . GLN A 1 295 ? -26.911 -10.782 5.528 1.00 47.16 295 GLN A CA 1
ATOM 2452 C C . GLN A 1 295 ? -27.785 -10.476 6.767 1.00 47.16 295 GLN A C 1
ATOM 2454 O O . GLN A 1 295 ? -29.012 -10.443 6.657 1.00 47.16 295 GLN A O 1
ATOM 2459 N N . GLU A 1 296 ? -27.197 -10.168 7.923 1.00 44.50 296 GLU A N 1
ATOM 2460 C CA . GLU A 1 296 ? -27.935 -9.516 9.015 1.00 44.50 296 GLU A CA 1
ATOM 2461 C C . GLU A 1 296 ? -27.417 -8.078 9.194 1.00 44.50 296 GLU A C 1
ATOM 2463 O O . GLU A 1 296 ? -26.223 -7.838 9.323 1.00 44.50 296 GLU A O 1
ATOM 2468 N N . GLU A 1 297 ? -28.321 -7.093 9.108 1.00 44.81 297 GLU A N 1
ATOM 2469 C CA . GLU A 1 297 ? -28.027 -5.646 9.159 1.00 44.81 297 GLU A CA 1
ATOM 2470 C C . GLU A 1 297 ? -27.640 -5.130 10.559 1.00 44.81 297 GLU A C 1
ATOM 2472 O O . GLU A 1 297 ? -27.493 -3.916 10.743 1.00 44.81 297 GLU A O 1
ATOM 2477 N N . ASP A 1 298 ? -27.463 -6.011 11.543 1.00 49.88 298 ASP A N 1
ATOM 2478 C CA . ASP A 1 298 ? -27.111 -5.606 12.898 1.00 49.88 298 ASP A CA 1
ATOM 2479 C C . ASP A 1 298 ? -25.594 -5.570 13.123 1.00 49.88 298 ASP A C 1
ATOM 2481 O O . ASP A 1 298 ? -24.811 -6.345 12.588 1.00 49.88 298 ASP A O 1
ATOM 2485 N N . VAL A 1 299 ? -25.198 -4.546 13.874 1.00 51.16 299 VAL A N 1
ATOM 2486 C CA . VAL A 1 299 ? -23.823 -4.131 14.170 1.00 51.16 299 VAL A CA 1
ATOM 2487 C C . VAL A 1 299 ? -23.043 -5.278 14.835 1.00 51.16 299 VAL A C 1
ATOM 2489 O O . VAL A 1 299 ? -23.610 -5.878 15.750 1.00 51.16 299 VAL A O 1
ATOM 2492 N N . PRO A 1 300 ? -21.754 -5.512 14.488 1.00 48.44 300 PRO A N 1
ATOM 2493 C CA . PRO A 1 300 ? -20.925 -6.471 15.211 1.00 48.44 300 PRO A CA 1
ATOM 2494 C C . PRO A 1 300 ? -20.930 -6.121 16.695 1.00 48.44 300 PRO A C 1
ATOM 2496 O O . PRO A 1 300 ? -20.755 -4.953 17.078 1.00 48.44 300 PRO A O 1
ATOM 2499 N N . GLY A 1 301 ? -21.202 -7.127 17.512 1.00 50.81 301 GLY A N 1
ATOM 2500 C CA . GLY A 1 301 ? -21.425 -6.999 18.930 1.00 50.81 301 GLY A CA 1
ATOM 2501 C C . GLY A 1 301 ? -20.166 -6.629 19.704 1.00 50.81 301 GLY A C 1
ATOM 2502 O O . GLY A 1 301 ? -19.094 -6.312 19.190 1.00 50.81 301 GLY A O 1
ATOM 2503 N N . HIS A 1 302 ? -20.364 -6.583 21.014 1.00 54.53 302 HIS A N 1
ATOM 2504 C CA . HIS A 1 302 ? -19.401 -6.186 22.036 1.00 54.53 302 HIS A CA 1
ATOM 2505 C C . HIS A 1 302 ? -17.986 -6.785 21.809 1.00 54.53 302 HIS A C 1
ATOM 2507 O O . HIS A 1 302 ? -17.878 -7.893 21.288 1.00 54.53 302 HIS A O 1
ATOM 2513 N N . PRO A 1 303 ? -16.897 -6.147 22.298 1.00 55.66 303 PRO A N 1
ATOM 2514 C CA . PRO A 1 303 ? -15.522 -6.682 22.269 1.00 55.66 303 PRO A CA 1
ATOM 2515 C C . PRO A 1 303 ? -15.341 -8.142 22.735 1.00 55.66 303 PRO A C 1
ATOM 2517 O O . PRO A 1 303 ? -14.306 -8.747 22.463 1.00 55.66 303 PRO A O 1
ATOM 2520 N N . ASP A 1 304 ? -16.331 -8.727 23.409 1.00 56.72 304 ASP A N 1
ATOM 2521 C CA . ASP A 1 304 ? -16.359 -10.136 23.806 1.00 56.72 304 ASP A CA 1
ATOM 2522 C C . ASP A 1 304 ? -16.460 -11.107 22.605 1.00 56.72 304 ASP A C 1
ATOM 2524 O O . ASP A 1 304 ? -16.025 -12.255 22.704 1.00 56.72 304 ASP A O 1
ATOM 2528 N N . GLU A 1 305 ? -16.927 -10.653 21.434 1.00 57.50 305 GLU A N 1
ATOM 2529 C CA . GLU A 1 305 ? -16.977 -11.449 20.192 1.00 57.50 305 GLU A CA 1
ATOM 2530 C C . GLU A 1 305 ? -15.595 -11.680 19.556 1.00 57.50 305 GLU A C 1
ATOM 2532 O O . GLU A 1 305 ? -15.430 -12.609 18.759 1.00 57.50 305 GLU A O 1
ATOM 2537 N N . ILE A 1 306 ? -14.558 -10.943 19.988 1.00 55.22 306 ILE A N 1
ATOM 2538 C CA . ILE A 1 306 ? -13.149 -11.180 19.607 1.00 55.22 306 ILE A CA 1
ATOM 2539 C C . ILE A 1 306 ? -12.723 -12.617 19.937 1.00 55.22 306 ILE A C 1
ATOM 2541 O O . ILE A 1 306 ? -11.883 -13.191 19.242 1.00 55.22 306 ILE A O 1
ATOM 2545 N N . ALA A 1 307 ? -13.319 -13.230 20.967 1.00 57.00 307 ALA A N 1
ATOM 2546 C CA . ALA A 1 307 ? -13.003 -14.593 21.382 1.00 57.00 307 ALA A CA 1
ATOM 2547 C C . ALA A 1 307 ? -13.406 -15.671 20.355 1.00 57.00 307 ALA A C 1
ATOM 2549 O O . ALA A 1 307 ? -12.959 -16.812 20.477 1.00 57.00 307 ALA A O 1
ATOM 2550 N N . SER A 1 308 ? -14.224 -15.326 19.354 1.00 67.31 308 SER A N 1
ATOM 2551 C CA . SER A 1 308 ? -14.706 -16.262 18.332 1.00 67.31 308 SER A CA 1
ATOM 2552 C C . SER A 1 308 ? -13.802 -16.365 17.097 1.00 67.31 308 SER A C 1
ATOM 2554 O O . SER A 1 308 ? -13.878 -17.361 16.375 1.00 67.31 308 SER A O 1
ATOM 2556 N N . VAL A 1 309 ? -12.914 -15.388 16.859 1.00 78.69 309 VAL A N 1
ATOM 2557 C CA . VAL A 1 309 ? -12.039 -15.399 15.677 1.00 78.69 309 VAL A CA 1
ATOM 2558 C C . VAL A 1 309 ? -10.941 -16.454 15.857 1.00 78.69 309 VAL A C 1
ATOM 2560 O O . VAL A 1 309 ? -10.179 -16.389 16.831 1.00 78.69 309 VAL A O 1
ATOM 2563 N N . PRO A 1 310 ? -10.788 -17.416 14.926 1.00 85.69 310 PRO A N 1
ATOM 2564 C CA . PRO A 1 310 ? -9.711 -18.391 14.999 1.00 85.69 310 PRO A CA 1
ATOM 2565 C C . PRO A 1 310 ? -8.349 -17.687 14.991 1.00 85.69 310 PRO A C 1
ATOM 2567 O O . PRO A 1 310 ? -7.997 -17.012 14.022 1.00 85.69 310 PRO A O 1
ATOM 2570 N N . LYS A 1 311 ? -7.549 -17.878 16.050 1.00 88.56 311 LYS A N 1
ATOM 2571 C CA . LYS A 1 311 ? -6.193 -17.299 16.161 1.00 88.56 311 LYS A CA 1
ATOM 2572 C C . LYS A 1 311 ? -5.333 -17.583 14.928 1.00 88.56 311 LYS A C 1
ATOM 2574 O O . LYS A 1 311 ? -4.569 -16.727 14.502 1.00 88.56 311 LYS A O 1
ATOM 2579 N N . GLU A 1 312 ? -5.522 -18.754 14.324 1.00 90.62 312 GLU A N 1
ATOM 2580 C CA . GLU A 1 312 ? -4.832 -19.175 13.106 1.00 90.62 312 GLU A CA 1
ATOM 2581 C C . GLU A 1 312 ? -5.084 -18.236 11.914 1.00 90.62 312 GLU A C 1
ATOM 2583 O O . GLU A 1 312 ? -4.143 -17.902 11.198 1.00 90.62 312 GLU A O 1
ATOM 2588 N N . GLN A 1 313 ? -6.315 -17.747 11.722 1.00 90.00 313 GLN A N 1
ATOM 2589 C CA . GLN A 1 313 ? -6.639 -16.815 10.632 1.00 90.00 313 GLN A CA 1
ATOM 2590 C C . GLN A 1 313 ? -5.980 -15.451 10.848 1.00 90.00 313 GLN A C 1
ATOM 2592 O O . GLN A 1 313 ? 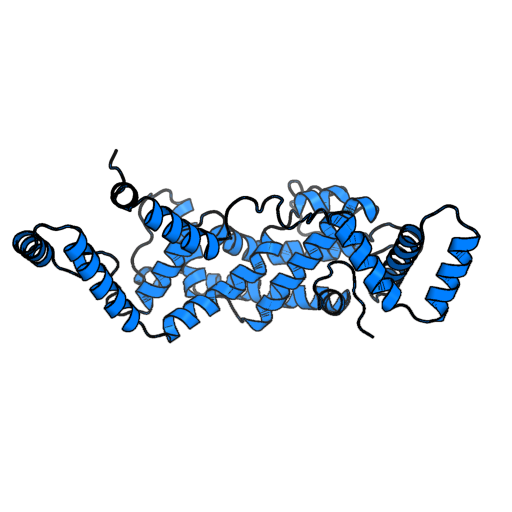-5.430 -14.861 9.917 1.00 90.00 313 GLN A O 1
ATOM 2597 N N . LEU A 1 314 ? -5.986 -14.971 12.092 1.00 90.56 314 LEU A N 1
ATOM 2598 C CA . LEU A 1 314 ? -5.367 -13.702 12.462 1.00 90.56 314 LEU A CA 1
ATOM 2599 C C . LEU A 1 314 ? -3.842 -13.757 12.301 1.00 90.56 314 LEU A C 1
ATOM 2601 O O . LEU A 1 314 ? -3.239 -12.845 11.734 1.00 90.56 314 LEU A O 1
ATOM 2605 N N . GLU A 1 315 ? -3.216 -14.845 12.751 1.00 91.81 315 GLU A N 1
ATOM 2606 C CA . GLU A 1 315 ? -1.785 -15.089 12.560 1.00 91.81 315 GLU A CA 1
ATOM 2607 C C . GLU A 1 315 ? -1.420 -15.240 11.080 1.00 91.81 315 GLU A C 1
ATOM 2609 O O . GLU A 1 315 ? -0.383 -14.729 10.655 1.00 91.81 315 GLU A O 1
ATOM 2614 N N . ALA A 1 316 ? -2.260 -15.905 10.279 1.00 92.38 316 ALA A N 1
ATOM 2615 C CA . ALA A 1 316 ? -2.054 -16.038 8.840 1.00 92.38 316 ALA A CA 1
ATOM 2616 C C . ALA A 1 316 ? -2.102 -14.678 8.131 1.00 92.38 316 ALA A C 1
ATOM 2618 O O . ALA A 1 316 ? -1.222 -14.386 7.317 1.00 92.38 316 ALA A O 1
ATOM 2619 N N . LEU A 1 317 ? -3.070 -13.824 8.476 1.00 92.88 317 LEU A N 1
ATOM 2620 C CA . LEU A 1 317 ? -3.203 -12.488 7.900 1.00 92.88 317 LEU A CA 1
ATOM 2621 C C . LEU A 1 317 ? -2.023 -11.591 8.293 1.00 92.88 317 LEU A C 1
ATOM 2623 O O . LEU A 1 317 ? -1.393 -10.989 7.425 1.00 92.88 317 LEU A O 1
ATOM 2627 N N . ASN A 1 318 ? -1.639 -11.577 9.572 1.00 91.88 318 ASN A N 1
ATOM 2628 C CA . ASN A 1 318 ? -0.448 -10.855 10.028 1.00 91.88 318 ASN A CA 1
ATOM 2629 C C . ASN A 1 318 ? 0.827 -11.341 9.330 1.00 91.88 318 ASN A C 1
ATOM 2631 O O . ASN A 1 318 ? 1.630 -10.535 8.861 1.00 91.88 318 ASN A O 1
ATOM 2635 N N . ARG A 1 319 ? 0.990 -12.660 9.185 1.00 93.06 319 ARG A N 1
ATOM 2636 C CA . ARG A 1 319 ? 2.111 -13.243 8.443 1.00 93.06 319 ARG A CA 1
ATOM 2637 C C . ARG A 1 319 ? 2.107 -12.790 6.984 1.00 93.06 319 ARG A C 1
ATOM 2639 O O . ARG A 1 319 ? 3.177 -12.519 6.447 1.00 93.06 319 ARG A O 1
ATOM 2646 N N . ALA A 1 320 ? 0.938 -12.674 6.354 1.00 93.38 320 ALA A N 1
ATOM 2647 C CA . ALA A 1 320 ? 0.817 -12.169 4.990 1.00 93.38 320 ALA A CA 1
ATOM 2648 C C . ALA A 1 320 ? 1.238 -10.691 4.880 1.00 93.38 320 ALA A C 1
ATOM 2650 O O . ALA A 1 320 ? 1.975 -10.342 3.954 1.00 93.38 320 ALA A O 1
ATOM 2651 N N . PHE A 1 321 ? 0.869 -9.842 5.848 1.00 92.50 321 PHE A N 1
ATOM 2652 C CA . PHE A 1 321 ? 1.356 -8.458 5.929 1.00 92.50 321 PHE A CA 1
ATOM 2653 C C . PHE A 1 321 ? 2.884 -8.398 6.045 1.00 92.50 321 PHE A C 1
ATOM 2655 O O . PHE A 1 321 ? 3.528 -7.707 5.253 1.00 92.50 321 PHE A O 1
ATOM 2662 N N . THR A 1 322 ? 3.481 -9.161 6.967 1.00 92.12 322 THR A N 1
ATOM 2663 C CA . THR A 1 322 ? 4.941 -9.188 7.155 1.00 92.12 322 THR A CA 1
ATOM 2664 C C . THR A 1 322 ? 5.668 -9.701 5.913 1.00 92.12 322 THR A C 1
ATOM 2666 O O . THR A 1 322 ? 6.600 -9.058 5.439 1.00 92.12 322 THR A O 1
ATOM 2669 N N . GLN A 1 323 ? 5.207 -10.810 5.325 1.00 92.88 323 GLN A N 1
ATOM 2670 C CA . GLN A 1 323 ? 5.797 -11.362 4.101 1.00 92.88 323 GLN A CA 1
ATOM 2671 C C . GLN A 1 323 ? 5.734 -10.377 2.932 1.00 92.88 323 GLN A C 1
ATOM 2673 O O . GLN A 1 323 ? 6.668 -10.305 2.133 1.00 92.88 323 GLN A O 1
ATOM 2678 N N . THR A 1 324 ? 4.644 -9.617 2.827 1.00 93.56 324 THR A N 1
ATOM 2679 C CA . THR A 1 324 ? 4.491 -8.597 1.787 1.00 93.56 324 THR A CA 1
ATOM 2680 C C . THR A 1 324 ? 5.444 -7.429 2.025 1.00 93.56 324 THR A C 1
ATOM 2682 O O . THR A 1 324 ? 6.127 -7.016 1.091 1.00 93.56 324 THR A O 1
ATOM 2685 N N . ALA A 1 325 ? 5.563 -6.946 3.265 1.00 92.19 325 ALA A N 1
ATOM 2686 C CA . ALA A 1 325 ? 6.505 -5.887 3.628 1.00 92.19 325 ALA A CA 1
ATOM 2687 C C . ALA A 1 325 ? 7.966 -6.285 3.339 1.00 92.19 325 ALA A C 1
ATOM 2689 O O . ALA A 1 325 ? 8.705 -5.520 2.714 1.00 92.19 325 ALA A O 1
ATOM 2690 N N . ASP A 1 326 ? 8.364 -7.507 3.703 1.00 91.94 326 ASP A N 1
ATOM 2691 C CA . ASP A 1 326 ? 9.700 -8.037 3.409 1.00 91.94 326 ASP A CA 1
ATOM 2692 C C . ASP A 1 326 ? 9.943 -8.153 1.896 1.00 91.94 326 ASP A C 1
ATOM 2694 O O . ASP A 1 326 ? 11.021 -7.818 1.394 1.00 91.94 326 ASP A O 1
ATOM 2698 N N . HIS A 1 327 ? 8.928 -8.583 1.139 1.00 92.38 327 HIS A N 1
ATOM 2699 C CA . HIS A 1 327 ? 9.023 -8.682 -0.314 1.00 92.38 327 HIS A CA 1
ATOM 2700 C C . HIS A 1 327 ? 9.156 -7.306 -0.982 1.00 92.38 327 HIS A C 1
ATOM 2702 O O . HIS A 1 327 ? 9.974 -7.150 -1.890 1.00 92.38 327 HIS A O 1
ATOM 2708 N N . ILE A 1 328 ? 8.418 -6.297 -0.507 1.00 92.19 328 ILE A N 1
ATOM 2709 C CA . ILE A 1 328 ? 8.524 -4.904 -0.969 1.00 92.19 328 ILE A CA 1
ATOM 2710 C C . ILE A 1 328 ? 9.941 -4.375 -0.748 1.00 92.19 328 ILE A C 1
ATOM 2712 O O . ILE A 1 328 ? 10.527 -3.767 -1.644 1.00 92.19 328 ILE A O 1
ATOM 2716 N N . GLU A 1 329 ? 10.535 -4.632 0.414 1.00 89.69 329 GLU A N 1
ATOM 2717 C CA . GLU A 1 329 ? 11.910 -4.216 0.676 1.00 89.69 329 GLU A CA 1
ATOM 2718 C C . GLU A 1 329 ? 12.923 -4.943 -0.213 1.00 89.69 329 GLU A C 1
ATOM 2720 O O . GLU A 1 329 ? 13.835 -4.312 -0.762 1.00 89.69 329 GLU A O 1
ATOM 2725 N N . GLY A 1 330 ? 12.750 -6.251 -0.400 1.00 88.88 330 GLY A N 1
ATOM 2726 C CA . GLY A 1 330 ? 13.561 -7.032 -1.329 1.00 88.88 330 GLY A CA 1
ATOM 2727 C C . GLY A 1 330 ? 13.453 -6.504 -2.761 1.00 88.88 330 GLY A C 1
ATOM 2728 O O . GLY A 1 330 ? 14.462 -6.379 -3.458 1.00 88.88 330 GLY A O 1
ATOM 2729 N N . PHE A 1 331 ? 12.249 -6.133 -3.197 1.00 88.44 331 PHE A N 1
ATOM 2730 C CA . PHE A 1 331 ? 11.998 -5.496 -4.489 1.00 88.44 331 PHE A CA 1
ATOM 2731 C C . PHE A 1 331 ? 12.737 -4.152 -4.596 1.00 88.44 331 PHE A C 1
ATOM 2733 O O . PHE A 1 331 ? 13.557 -3.958 -5.495 1.00 88.44 331 PHE A O 1
ATOM 2740 N N . LEU A 1 332 ? 12.541 -3.244 -3.637 1.00 86.44 332 LEU A N 1
ATOM 2741 C CA . LEU A 1 332 ? 13.171 -1.920 -3.641 1.00 86.44 332 LEU A CA 1
ATOM 2742 C C . LEU A 1 332 ? 14.702 -1.976 -3.584 1.00 86.44 332 LEU A C 1
ATOM 2744 O O . LEU A 1 332 ? 15.374 -1.150 -4.207 1.00 86.44 332 LEU A O 1
ATOM 2748 N N . THR A 1 333 ? 15.254 -2.943 -2.851 1.00 84.62 333 THR A N 1
ATOM 2749 C CA . THR A 1 333 ? 16.702 -3.154 -2.734 1.00 84.62 333 THR A CA 1
ATOM 2750 C C . THR A 1 333 ? 17.286 -3.673 -4.046 1.00 84.62 333 THR A C 1
ATOM 2752 O O . THR A 1 333 ? 18.301 -3.148 -4.510 1.00 84.62 333 THR A O 1
ATOM 2755 N N . ARG A 1 334 ? 16.623 -4.646 -4.691 1.00 81.38 334 ARG A N 1
ATOM 2756 C CA . ARG A 1 334 ? 17.047 -5.202 -5.989 1.00 81.38 334 ARG A CA 1
ATOM 2757 C C . ARG A 1 334 ? 17.072 -4.149 -7.093 1.00 81.38 334 ARG A C 1
ATOM 2759 O O . ARG A 1 334 ? 18.031 -4.102 -7.860 1.00 81.38 334 ARG A O 1
ATOM 2766 N N . TYR A 1 335 ? 16.069 -3.275 -7.127 1.00 75.88 335 TYR A N 1
ATOM 2767 C CA . TYR A 1 335 ? 15.958 -2.229 -8.145 1.00 75.88 335 TYR A CA 1
ATOM 2768 C C . TYR A 1 335 ? 16.612 -0.895 -7.753 1.00 75.88 335 TYR A C 1
ATOM 2770 O O . TYR A 1 335 ? 16.637 0.035 -8.558 1.00 75.88 335 TYR A O 1
ATOM 2778 N N . ARG A 1 336 ? 17.189 -0.794 -6.545 1.00 71.50 336 ARG A N 1
ATOM 2779 C CA . ARG A 1 336 ? 17.797 0.432 -5.987 1.00 71.50 336 ARG A CA 1
ATOM 2780 C C . ARG A 1 336 ? 16.859 1.646 -6.003 1.00 71.50 336 ARG A C 1
ATOM 2782 O O . ARG A 1 336 ? 17.299 2.782 -6.160 1.00 71.50 336 ARG A O 1
ATOM 2789 N N . TRP A 1 337 ? 15.562 1.428 -5.815 1.00 70.12 337 TRP A N 1
ATOM 2790 C CA . TRP A 1 337 ? 14.567 2.507 -5.843 1.00 70.12 337 TRP A CA 1
ATOM 2791 C C . TRP A 1 337 ? 14.564 3.358 -4.562 1.00 70.12 337 TRP A C 1
ATOM 2793 O O . TRP A 1 337 ? 14.164 4.521 -4.606 1.00 70.12 337 TRP A O 1
ATOM 2803 N N . ARG A 1 338 ? 15.107 2.843 -3.444 1.00 54.28 338 ARG A N 1
ATOM 2804 C CA . ARG A 1 338 ? 15.237 3.586 -2.171 1.00 54.28 338 ARG A CA 1
ATOM 2805 C C . ARG A 1 338 ? 16.050 4.880 -2.292 1.00 54.28 338 ARG A C 1
ATOM 2807 O O . ARG A 1 338 ? 15.698 5.871 -1.667 1.00 54.28 338 ARG A O 1
ATOM 2814 N N . THR A 1 339 ? 17.109 4.901 -3.100 1.00 45.06 339 THR A N 1
ATOM 2815 C CA . THR A 1 339 ? 17.998 6.073 -3.215 1.00 45.06 339 T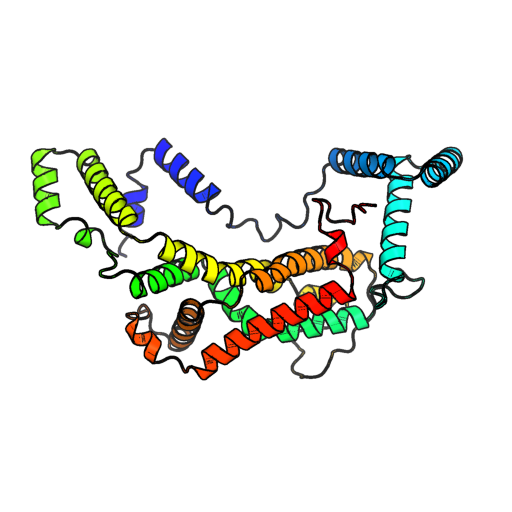HR A CA 1
ATOM 2816 C C . THR A 1 339 ? 17.477 7.150 -4.163 1.00 45.06 339 THR A C 1
ATOM 2818 O O . THR A 1 339 ? 18.024 8.245 -4.185 1.00 45.06 339 THR A O 1
ATOM 2821 N N . CYS A 1 340 ? 16.424 6.873 -4.936 1.00 41.69 340 CYS A N 1
ATOM 2822 C CA . CYS A 1 340 ? 15.883 7.831 -5.903 1.00 41.69 340 CYS A CA 1
ATOM 2823 C C . CYS A 1 340 ? 14.729 8.682 -5.343 1.00 41.69 340 CYS A C 1
ATOM 2825 O O . CYS A 1 340 ? 14.421 9.710 -5.934 1.00 41.69 340 CYS A O 1
ATOM 2827 N N . CYS A 1 341 ? 14.115 8.287 -4.218 1.00 40.16 341 CYS A N 1
ATOM 2828 C CA . CYS A 1 341 ? 12.910 8.931 -3.665 1.00 40.16 341 CYS A CA 1
ATOM 2829 C C . CYS A 1 341 ? 13.165 9.826 -2.428 1.00 40.16 341 CYS A C 1
ATOM 2831 O O . CYS A 1 341 ? 12.214 10.305 -1.817 1.00 40.16 341 CYS A O 1
ATOM 2833 N N . GLY A 1 342 ? 14.428 10.041 -2.032 1.00 30.73 342 GLY A N 1
ATOM 2834 C CA . GLY A 1 342 ? 14.811 10.767 -0.804 1.00 30.73 342 GLY A CA 1
ATOM 2835 C C . GLY A 1 342 ? 14.714 12.299 -0.862 1.00 30.73 342 GLY A C 1
ATOM 2836 O O . GLY A 1 342 ? 14.973 12.978 0.125 1.00 30.73 342 GLY A O 1
ATOM 2837 N N . LEU A 1 343 ? 14.318 12.859 -1.995 1.00 32.59 343 LEU A N 1
ATOM 2838 C CA . LEU A 1 343 ? 14.150 14.289 -2.231 1.00 32.59 343 LEU A CA 1
ATOM 2839 C C . LEU A 1 343 ? 12.848 14.439 -3.011 1.00 32.59 343 LEU A C 1
ATOM 2841 O O . LEU A 1 343 ? 12.508 13.551 -3.785 1.00 32.59 343 LEU A O 1
ATOM 2845 N N . GLY A 1 344 ? 12.097 15.518 -2.791 1.00 33.88 344 GLY A N 1
ATOM 2846 C CA . GLY A 1 344 ? 10.766 15.779 -3.365 1.00 33.88 344 GLY A CA 1
ATOM 2847 C C . GLY A 1 344 ? 10.689 15.919 -4.896 1.00 33.88 344 GLY A C 1
ATOM 2848 O O . GLY A 1 344 ? 9.931 16.743 -5.398 1.00 33.88 344 GLY A O 1
ATOM 2849 N N . THR A 1 345 ? 11.451 15.128 -5.641 1.00 34.03 345 THR A N 1
ATOM 2850 C CA . THR A 1 345 ? 11.463 14.991 -7.092 1.00 34.03 345 THR A CA 1
ATOM 2851 C C . THR A 1 345 ? 11.209 13.521 -7.435 1.00 34.03 345 THR A C 1
ATOM 2853 O O . THR A 1 345 ? 12.088 12.671 -7.292 1.00 34.03 345 THR A O 1
ATOM 2856 N N . MET A 1 346 ? 10.001 13.202 -7.905 1.00 35.97 346 MET A N 1
ATOM 2857 C CA . MET A 1 346 ? 9.732 11.923 -8.571 1.00 35.97 346 MET A CA 1
ATOM 2858 C C . MET A 1 346 ? 10.269 11.984 -10.004 1.00 35.97 346 MET A C 1
ATOM 2860 O O . MET A 1 346 ? 9.538 12.300 -10.928 1.00 35.97 346 MET A O 1
ATOM 2864 N N . ILE A 1 347 ? 11.591 11.815 -10.094 1.00 35.69 347 ILE A N 1
ATOM 2865 C CA . ILE A 1 347 ? 12.537 11.521 -11.194 1.00 35.69 347 ILE A CA 1
ATOM 2866 C C . ILE A 1 347 ? 13.892 11.889 -10.552 1.00 35.69 347 ILE A C 1
ATOM 2868 O O . ILE A 1 347 ? 13.981 12.937 -9.913 1.00 35.69 347 ILE A O 1
ATOM 2872 N N . PRO A 1 348 ? 14.924 11.028 -10.612 1.00 34.41 348 PRO A N 1
ATOM 2873 C CA . PRO A 1 348 ? 15.982 10.975 -9.608 1.00 34.41 348 PRO A CA 1
ATOM 2874 C C . PRO A 1 348 ? 16.751 12.295 -9.520 1.00 34.41 348 PRO A C 1
ATOM 2876 O O . PRO A 1 348 ? 17.612 12.564 -10.356 1.00 34.41 348 PRO A O 1
ATOM 2879 N N . SER A 1 349 ? 16.510 13.074 -8.466 1.00 30.88 349 SER A N 1
ATOM 2880 C CA . SER A 1 349 ? 17.520 14.000 -7.974 1.00 30.88 349 SER A CA 1
ATOM 2881 C C . SER A 1 349 ? 18.614 13.154 -7.342 1.00 30.88 349 SER A C 1
ATOM 2883 O O . SER A 1 349 ? 18.415 12.463 -6.341 1.00 30.88 349 SER A O 1
ATOM 2885 N N . ILE A 1 350 ? 19.759 13.156 -7.999 1.00 33.22 350 ILE A N 1
ATOM 2886 C CA . ILE A 1 350 ? 20.951 12.446 -7.578 1.00 33.22 350 ILE A CA 1
ATOM 2887 C C . ILE A 1 350 ? 21.651 13.367 -6.586 1.00 33.22 350 ILE A C 1
ATOM 2889 O O . ILE A 1 350 ? 22.183 14.398 -6.996 1.00 33.22 350 ILE A O 1
ATOM 2893 N N . ASP A 1 351 ? 21.653 13.007 -5.307 1.00 26.42 351 ASP A N 1
ATOM 2894 C CA . ASP A 1 351 ? 22.666 13.530 -4.396 1.00 26.42 351 ASP A CA 1
ATOM 2895 C C . ASP A 1 351 ? 23.980 12.779 -4.651 1.00 26.42 351 ASP A C 1
ATOM 2897 O O . ASP A 1 351 ? 24.002 11.552 -4.811 1.00 26.42 351 ASP A O 1
ATOM 2901 N N . LEU A 1 352 ? 25.040 13.574 -4.809 1.00 29.95 352 LEU A N 1
ATOM 2902 C CA . LEU A 1 352 ? 26.442 13.168 -4.907 1.00 29.95 352 LEU A CA 1
ATOM 2903 C C . LEU A 1 352 ? 26.991 12.801 -3.531 1.00 29.95 352 LEU A C 1
ATOM 2905 O O . LEU A 1 352 ? 26.664 13.535 -2.571 1.00 29.95 352 LEU A O 1
#

Secondary structure (DSSP, 8-state):
-PPPHHHHHHTTS-HHHHHHHHHHHHHH---SS-TTTTTT-----HHHHHHHHHHHHHHS-HHHHHHHHHHHHS-SS-HHHHHHHHHHHHHHHHHHTSSS-SB-TTSSEE-HHHHHHHHHHHHHHHHHHHHHHHHHH-HHHHHHHHHHHHHHHSTT---SGGGTS-HHHHHHHHHHH--HHHHHHHHHHHHHHHHHHS-HHHHHHHHHHHHHHHHHHHHHTS-HHHHHHHTT--STT---SS---PPPEEHHHHHHHHHHHHHHHHHHHGGGTT-SPPHHHHHHHHHHHHHHTTT--SPP--GGGGGGS-HHHHHHHHHHHHHHHHHHHHHHHHHTGGGTSSSS-TTT----

Organism: NCBI:txid1480694

InterPro domains:
  IPR035196 Protein of unknown function DUF5312 [PF17239] (4-318)

=== Feature glossary ===
A reading guide for the features in this record.

Start from the sequence.

  · This is the polypeptide sequence — one letter per residue, N-terminus first. Length ranges from a few dozen residues for small domains to over a thousand for large multi-domain proteins.

Fold it, and you get atomic coordinates and the backbone conformation that goes with them.

  · Structure coordinates are given as an mmCIF _atom_site loop: one row per atom with element, residue name, chain id, sequence number, and x/y/z position in Å. Only the four main-chain atoms per residue are included here; side chains are omitted to keep the record compact.

  · Backbone dihedral angles. Every residue except chain termini has a φ (preceding-C → N → Cα → C) and a ψ (N → Cα → C → next-N). They are reported in degrees following the IUPAC sign convention. Secondary structure is essentially a statement about which (φ, ψ) basin each residue occupies.

  · The SS8 string is DSSP's per-residue secondary-structure call. α-helix (H) means an i→i+4 H-bond ladder; β-strand (E) means the residue participates in a β-sheet; 3₁₀ (G) and π (I) are tighter and wider helices; T/S are turns/bends; '-' is loop.

  · SS3 is a coarse helix/strand/coil call (letters a/b/c) made by the P-SEA algorithm from inter-Cα distances and dihedrals. It is less detailed than DSSP but needs only Cα positions.

Summarize the fold with a handful of shape descriptors and a per-residue structural alphabet.

  · Radius of gyration (Rg) is the root-mean-square distance of Cα atoms from their centroid — a single number for overall size and compactness. A globular domain of N residues has Rg ≈ 2.2·N^0.38 Å; an extended or disordered chain has a much larger Rg. The Cα contact count is the number of residue pairs whose Cα atoms are within 8 Å and are more than four positions apart in sequence — a standard proxy for tertiary packing density. The bounding box is the smallest axis-aligned box enclosing all Cα atoms.

  · The Foldseek 3Di string encodes local tertiary geometry as a 20-letter alphabet — one character per residue — derived from the relative positions of nearby Cα atoms. Unlike the amino-acid sequence, 3Di is a direct function of the 3D structure, so two proteins with the same fold have similar 3Di strings even at low sequence identity.

  · Solvent-accessible surface area (SASA) is the area in Å² traced out by the centre of a 1.4 Å probe sphere (a water molecule) rolled over the protein's van der Waals surface (Shrake–Rupley / Lee–Richards construction). Buried residues have near-zero SASA; fully exposed residues can exceed 200 Å². The total SASA scales roughly with the number of surface residues.

Ask how reliable the model is.

  · pLDDT (predicted Local Distance Difference Test) is AlphaFold's per-residue confidence score, ranging from 0 to 100. Values above 90 indicate high confidence (typically well-packed cores); 70–90 is confident; 50–70 low confidence; below 50 usually means the region is disordered or the prediction is unreliable there. AlphaFold stores pLDDT in the mmCIF B-factor column.

  · B-factor (Debye–Waller factor) reflects atomic displacement in the crystal lattice. It is an experimental observable (units Å²), not a prediction; low values mean the atom is pinned down, high values mean it moves or is heterogeneous across the crystal.

  · Predicted Aligned Error (PAE) is an AlphaFold confidence matrix: entry (i, j) is the expected error in the position of residue j, in ångströms, when the prediction is superimposed on the true structure at residue i. Low PAE within a block of residues means that block is internally rigid and well-predicted; high PAE between two blocks means their relative placement is uncertain even if each block individually is confident.

Place it in context: what it resembles, what it is annotated as, and how it looks.

  · Nearest PDB neighbors are the top structural matches found by Foldseek when searching this structure against the entire Protein Data Bank. Each hit reports a TM-score (0 to 1; >0.5 almost always implies the same fold) and an E-value. These are *structural* homologs — they may share no detectable sequence similarity.

  · Functional annotations link the protein to curated databases. InterPro entries identify conserved domains and families by matching the sequence against member-database signatures (Pfam, PROSITE, CDD, …). Gene Ontology (GO) terms describe molecular function, biological process, and cellular component in a controlled vocabulary. CATH places the structure in a hierarchical fold classification (Class/Architecture/Topology/Homologous-superfamily). The organism is the source species.

  · Three diagnostic plots accompany the record. The Cα contact map visualizes the tertiary structure as a 2D adjacency matrix (8 Å cutoff, sequence-local contacts suppressed). The Ramachandran plot shows the distribution of backbone (φ, ψ) torsions, with points in the α and β basins reflecting secondary structure content. The PAE plot shows AlphaFold's inter-residue confidence as a color matrix.

  · Six rendered views show the 3D structure from the faces of a cube — i.e. along ±x, ±y, ±z. Rendering representation is drawn randomly per protein from cartoon (secondary-structure ribbons), sticks (backbone bonds), or molecular surface; coloring is either N→C rainbow (blue at the N-terminus through red at the C-terminus) or one color per chain.